Protein AF-A0A7G9GB69-F1 (afdb_monomer_lite)

Organism: NCBI:txid2763667

Radius of gyration: 42.68 Å; chains: 1; bounding box: 68×43×131 Å

Secondary structure (DSSP, 8-state):
--EEEEEEEETT-TT---EEEEETT--S-EEEEEEEEETTEEPP-TTEEEEEEEEE-TTS-EEEEEEEEEE-TTS-EEEEEEEEPPGGGSSS-EEEEEEEEEEETT--EEEPPPEEEEEEPPSS-GGG---HHHHHHHHHHHHHHHHHHHHHHHHHH----TT-EEEEETTEEEEE-SSS--------------

Structure (mmCIF, N/CA/C/O backbone):
data_AF-A0A7G9GB69-F1
#
_entry.id   AF-A0A7G9GB69-F1
#
loop_
_atom_site.group_PDB
_atom_site.id
_atom_site.type_symbol
_atom_site.label_atom_id
_atom_site.label_alt_id
_atom_site.label_comp_id
_atom_site.label_asym_id
_atom_site.label_entity_id
_atom_site.label_seq_id
_atom_site.pdbx_PDB_ins_code
_atom_site.Cartn_x
_atom_site.Cartn_y
_atom_site.Cartn_z
_atom_site.occupancy
_atom_site.B_iso_or_equiv
_atom_site.auth_seq_id
_atom_site.auth_comp_id
_atom_site.auth_asym_id
_atom_site.auth_atom_id
_atom_site.pdbx_PDB_model_num
ATOM 1 N N . MET A 1 1 ? 7.877 -15.677 1.102 1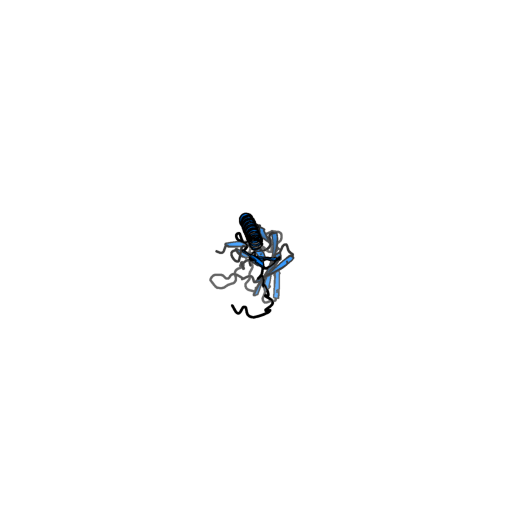.00 68.06 1 MET A N 1
ATOM 2 C CA . MET A 1 1 ? 8.461 -15.033 2.298 1.00 68.06 1 MET A CA 1
ATOM 3 C C . MET A 1 1 ? 7.620 -13.805 2.592 1.00 68.06 1 MET A C 1
ATOM 5 O O . MET A 1 1 ? 7.476 -12.996 1.686 1.00 68.06 1 MET A O 1
ATOM 9 N N . GLN A 1 2 ? 6.999 -13.721 3.770 1.00 85.62 2 GLN A N 1
ATOM 10 C CA . GLN A 1 2 ? 6.185 -12.571 4.178 1.00 85.62 2 GLN A CA 1
ATOM 11 C C . GLN A 1 2 ? 6.792 -11.932 5.425 1.00 85.62 2 GLN A C 1
ATOM 13 O O . GLN A 1 2 ? 7.233 -12.646 6.325 1.00 85.62 2 GLN A O 1
ATOM 18 N N . IL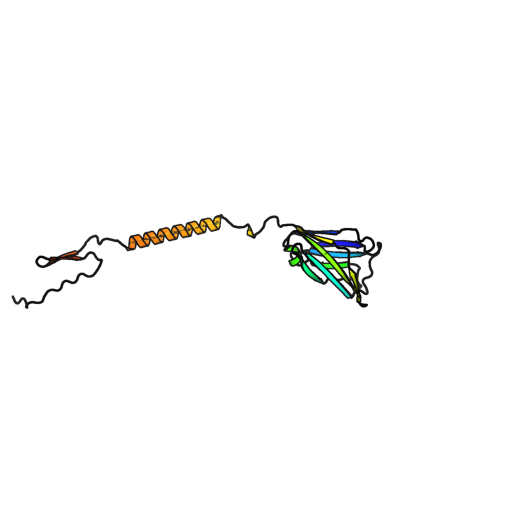E A 1 3 ? 6.867 -10.604 5.434 1.00 88.94 3 ILE A N 1
ATOM 19 C CA . ILE A 1 3 ? 7.401 -9.803 6.534 1.00 88.94 3 ILE A CA 1
ATOM 20 C C . ILE A 1 3 ? 6.304 -8.857 7.010 1.00 88.94 3 ILE A C 1
ATOM 22 O O . ILE A 1 3 ? 5.773 -8.070 6.222 1.00 88.94 3 ILE A O 1
ATOM 26 N N . ASP A 1 4 ? 6.012 -8.926 8.305 1.00 92.69 4 ASP A N 1
ATOM 27 C CA . ASP A 1 4 ? 4.964 -8.141 8.947 1.00 92.69 4 ASP A CA 1
ATOM 28 C C . ASP A 1 4 ? 5.519 -6.808 9.471 1.00 92.69 4 ASP A C 1
ATOM 30 O O . ASP A 1 4 ? 6.473 -6.774 10.252 1.00 92.69 4 ASP A O 1
ATOM 34 N N . TYR A 1 5 ? 4.876 -5.702 9.102 1.00 93.00 5 TYR A N 1
ATOM 35 C CA . TYR A 1 5 ? 5.099 -4.377 9.676 1.00 93.00 5 TYR A CA 1
ATOM 36 C C . TYR A 1 5 ? 3.938 -4.008 10.584 1.00 93.00 5 TYR A C 1
ATOM 38 O O . TYR A 1 5 ? 2.829 -3.771 10.116 1.00 93.00 5 TYR A O 1
ATOM 46 N N . THR A 1 6 ? 4.198 -3.920 11.886 1.00 94.38 6 THR A N 1
ATOM 47 C CA . THR A 1 6 ? 3.160 -3.595 12.869 1.00 94.38 6 THR A CA 1
ATOM 48 C C . THR A 1 6 ? 3.163 -2.105 13.203 1.00 94.38 6 THR A C 1
ATOM 50 O O . THR A 1 6 ? 4.150 -1.580 13.719 1.00 94.38 6 THR A O 1
ATOM 53 N N . LEU A 1 7 ? 2.043 -1.426 12.954 1.00 93.81 7 LEU A N 1
ATOM 54 C CA . LEU A 1 7 ? 1.799 -0.034 13.323 1.00 93.81 7 LEU A CA 1
ATOM 55 C C . LEU A 1 7 ? 0.732 0.034 14.413 1.00 93.81 7 LEU A C 1
ATOM 57 O O . LEU A 1 7 ? -0.419 -0.309 14.176 1.00 93.81 7 LEU A O 1
ATOM 61 N N . VAL A 1 8 ? 1.097 0.516 15.601 1.00 94.19 8 VAL A N 1
ATOM 62 C CA . VAL A 1 8 ? 0.144 0.701 16.708 1.00 94.19 8 VAL A CA 1
ATOM 63 C C . VAL A 1 8 ? -0.385 2.129 16.702 1.00 94.19 8 VAL A C 1
ATOM 65 O O . VAL A 1 8 ? 0.307 3.045 17.162 1.00 94.19 8 VAL A O 1
ATOM 68 N N . MET A 1 9 ? -1.596 2.314 16.181 1.00 93.50 9 MET A N 1
ATOM 69 C CA . MET A 1 9 ? -2.262 3.604 16.007 1.00 93.50 9 MET A CA 1
ATOM 70 C C . MET A 1 9 ? -3.289 3.850 17.103 1.00 93.50 9 MET A C 1
ATOM 72 O O . MET A 1 9 ? -4.192 3.048 17.303 1.00 93.50 9 MET A O 1
ATOM 76 N N . ASP A 1 10 ? -3.162 4.983 17.795 1.00 92.19 10 ASP A N 1
ATOM 77 C CA . ASP A 1 10 ? -4.130 5.414 18.804 1.00 92.19 10 ASP A CA 1
ATOM 78 C C . ASP A 1 10 ? -4.902 6.637 18.303 1.00 92.19 10 ASP A C 1
ATOM 80 O O . ASP A 1 10 ? -4.315 7.701 18.086 1.00 92.19 10 ASP A O 1
ATOM 84 N N . PHE A 1 11 ? -6.219 6.497 18.153 1.00 89.31 11 PHE A N 1
ATOM 85 C CA . PHE A 1 11 ? -7.111 7.575 17.722 1.00 89.31 11 PHE A CA 1
ATOM 86 C C . PHE A 1 11 ? -7.131 8.761 18.695 1.00 89.31 11 PHE A C 1
ATOM 88 O O . PHE A 1 11 ? -7.356 9.895 18.274 1.00 89.31 11 PHE A O 1
ATOM 95 N N . ALA A 1 12 ? -6.813 8.547 19.975 1.00 89.31 12 ALA A N 1
ATOM 96 C CA . ALA A 1 12 ? -6.672 9.628 20.950 1.00 89.31 12 ALA A CA 1
ATOM 97 C C . ALA A 1 12 ? -5.367 10.430 20.772 1.00 89.31 12 ALA A C 1
ATOM 99 O O . ALA A 1 12 ? -5.187 11.480 21.392 1.00 89.31 12 ALA A O 1
ATOM 100 N N . ARG A 1 13 ? -4.433 9.956 19.934 1.00 86.06 13 ARG A N 1
ATOM 101 C CA . ARG A 1 13 ? -3.129 10.589 19.678 1.00 86.06 13 ARG A CA 1
ATOM 102 C C . ARG A 1 13 ? -2.916 10.842 18.178 1.00 86.06 13 ARG A C 1
ATOM 104 O O . ARG A 1 13 ? -1.941 10.351 17.607 1.00 86.06 13 ARG A O 1
ATOM 111 N N . PRO A 1 14 ? -3.751 11.682 17.538 1.00 79.50 14 PRO A N 1
ATOM 112 C CA . PRO A 1 14 ? -3.769 11.841 16.081 1.00 79.50 14 PRO A CA 1
ATOM 113 C C . PRO A 1 14 ? -2.514 12.508 15.499 1.00 79.50 14 PRO A C 1
ATOM 115 O O . PRO A 1 14 ? -2.284 12.448 14.300 1.00 79.50 14 PRO A O 1
ATOM 118 N N . LYS A 1 15 ? -1.687 13.155 16.332 1.00 80.88 15 LYS A N 1
ATOM 119 C CA . LYS A 1 15 ? -0.454 13.831 15.893 1.00 80.88 15 LYS A CA 1
ATOM 120 C C . LYS A 1 15 ? 0.751 12.896 15.768 1.00 80.88 15 LYS A C 1
ATOM 122 O O . LYS A 1 15 ? 1.833 13.350 15.402 1.00 80.88 15 LYS A O 1
ATOM 127 N N . LYS A 1 16 ? 0.610 11.619 16.130 1.00 82.44 16 LYS A N 1
ATOM 128 C CA . LYS A 1 16 ? 1.703 10.657 16.009 1.00 82.44 16 LYS A CA 1
ATOM 129 C C . LYS A 1 16 ? 1.823 10.225 14.548 1.00 82.44 16 LYS A C 1
ATOM 131 O O . LYS A 1 16 ? 0.881 9.677 13.994 1.00 82.44 16 LYS A O 1
ATOM 136 N N . SER A 1 17 ? 2.981 10.490 13.948 1.00 83.25 17 SER A N 1
ATOM 137 C CA . SER A 1 17 ? 3.295 10.058 12.585 1.00 83.25 17 SER A CA 1
ATOM 138 C C . SER A 1 17 ? 3.840 8.631 12.589 1.00 83.25 17 SER A C 1
ATOM 140 O O . SER A 1 17 ? 4.592 8.252 13.493 1.00 83.25 17 SER A O 1
ATOM 142 N N . TYR A 1 18 ? 3.470 7.859 11.572 1.00 90.56 18 TYR A N 1
ATOM 143 C CA . TYR A 1 18 ? 3.939 6.497 11.350 1.00 90.56 18 TYR A CA 1
ATOM 144 C C . TYR A 1 18 ? 4.504 6.390 9.939 1.00 90.56 18 TYR A C 1
ATOM 146 O O . TYR A 1 18 ? 3.914 6.904 8.989 1.00 90.56 18 TYR A O 1
ATOM 154 N N . SER A 1 19 ? 5.635 5.708 9.796 1.00 92.50 19 SER A N 1
ATOM 155 C CA . SER A 1 19 ? 6.217 5.408 8.495 1.00 92.50 19 SER A CA 1
ATOM 156 C C . SER A 1 19 ? 6.783 3.997 8.462 1.00 92.50 19 SER A C 1
ATOM 158 O O . SER A 1 19 ? 7.311 3.501 9.459 1.00 92.50 19 SER A O 1
ATOM 160 N N . ILE A 1 20 ? 6.678 3.357 7.302 1.00 92.81 20 ILE A N 1
ATOM 161 C CA . ILE A 1 20 ? 7.362 2.100 6.999 1.00 92.81 20 ILE A CA 1
ATOM 162 C C . ILE A 1 20 ? 8.238 2.283 5.767 1.00 92.81 20 ILE A C 1
ATOM 164 O O . ILE A 1 20 ? 7.941 3.117 4.914 1.00 92.81 20 ILE A O 1
ATOM 168 N N . LEU A 1 21 ? 9.315 1.506 5.690 1.00 91.81 21 LEU A N 1
ATOM 169 C CA . LEU A 1 21 ? 10.249 1.531 4.572 1.00 91.81 21 LEU A CA 1
ATOM 170 C C . LEU A 1 21 ? 10.172 0.199 3.826 1.00 91.81 21 LEU A C 1
ATOM 172 O O . LEU A 1 21 ? 10.326 -0.856 4.448 1.00 91.81 21 LEU A O 1
ATOM 176 N N . ILE A 1 22 ? 9.947 0.262 2.517 1.00 91.50 22 ILE A N 1
ATOM 177 C CA . ILE A 1 22 ? 9.949 -0.895 1.617 1.00 91.50 22 ILE A CA 1
ATOM 178 C C . ILE A 1 22 ? 10.900 -0.639 0.448 1.00 91.50 22 ILE A C 1
ATOM 180 O O . ILE A 1 22 ? 11.231 0.512 0.160 1.00 91.50 22 ILE A O 1
ATOM 184 N N . ALA A 1 23 ? 11.365 -1.705 -0.198 1.00 89.75 23 ALA A N 1
ATOM 185 C CA . ALA A 1 23 ? 12.158 -1.578 -1.413 1.00 89.75 23 ALA A CA 1
ATOM 186 C C . ALA A 1 23 ? 11.234 -1.496 -2.631 1.00 89.75 23 ALA A C 1
ATOM 188 O O . ALA A 1 23 ? 10.171 -2.121 -2.657 1.00 89.75 23 ALA A O 1
ATOM 189 N N . GLU A 1 24 ? 11.645 -0.740 -3.641 1.00 89.00 24 GLU A N 1
ATOM 190 C CA . GLU A 1 24 ? 11.018 -0.790 -4.956 1.00 89.00 24 GLU A CA 1
ATOM 191 C C . GLU A 1 24 ? 11.031 -2.231 -5.491 1.00 89.00 24 GLU A C 1
ATOM 193 O O . GLU A 1 24 ? 11.988 -2.982 -5.285 1.00 89.00 24 GLU A O 1
ATOM 198 N N . GLY A 1 25 ? 9.932 -2.650 -6.117 1.00 83.62 25 GLY A N 1
ATOM 199 C CA . GLY A 1 25 ? 9.754 -4.014 -6.622 1.00 83.62 25 GLY A CA 1
ATOM 200 C C . GLY A 1 25 ? 9.422 -5.082 -5.566 1.00 83.62 25 GLY A C 1
ATOM 201 O O . GLY A 1 25 ? 9.310 -6.256 -5.923 1.00 83.62 25 GLY A O 1
ATOM 202 N N . ASP A 1 26 ? 9.225 -4.728 -4.289 1.00 84.81 26 ASP A N 1
ATOM 203 C CA . ASP A 1 26 ? 8.709 -5.663 -3.276 1.00 84.81 26 ASP A CA 1
ATOM 204 C C . ASP A 1 26 ? 7.264 -6.095 -3.610 1.00 84.81 26 ASP A C 1
ATOM 206 O O . ASP A 1 26 ? 6.291 -5.405 -3.310 1.00 84.81 26 ASP A O 1
ATOM 210 N N . GLN A 1 27 ? 7.094 -7.289 -4.183 1.00 82.69 27 GLN A N 1
ATOM 211 C CA . GLN A 1 27 ? 5.774 -7.799 -4.571 1.00 82.69 27 GLN A CA 1
ATOM 212 C C . GLN A 1 27 ? 5.203 -8.779 -3.545 1.00 82.69 27 GLN A C 1
ATOM 214 O O . GLN A 1 27 ? 5.725 -9.880 -3.364 1.00 82.69 27 GLN A O 1
ATOM 219 N N . ARG A 1 28 ? 4.082 -8.412 -2.902 1.00 81.25 28 ARG A N 1
ATOM 220 C CA . ARG A 1 28 ? 3.292 -9.278 -1.991 1.00 81.25 28 ARG A CA 1
ATOM 221 C C . ARG A 1 28 ? 4.105 -9.927 -0.856 1.00 81.25 28 ARG A C 1
ATOM 223 O O . ARG A 1 28 ? 3.657 -10.892 -0.232 1.00 81.25 28 ARG A O 1
ATOM 230 N N . SER A 1 29 ? 5.297 -9.402 -0.591 1.00 85.00 29 SER A N 1
ATOM 231 C CA . SER A 1 29 ? 6.244 -9.880 0.415 1.00 85.00 29 SER A CA 1
ATOM 232 C C . SER A 1 29 ? 6.070 -9.157 1.748 1.00 85.00 29 SER A C 1
ATOM 234 O O . SER A 1 29 ? 6.563 -9.623 2.774 1.00 85.00 29 SER A O 1
ATOM 236 N N . ARG A 1 30 ? 5.367 -8.020 1.755 1.00 89.81 30 ARG A N 1
ATOM 237 C CA . ARG A 1 30 ? 5.179 -7.165 2.926 1.00 89.81 30 ARG A CA 1
ATOM 238 C C . ARG A 1 30 ? 3.714 -7.136 3.339 1.00 89.81 30 ARG A C 1
ATOM 240 O O . ARG A 1 30 ? 2.834 -6.908 2.510 1.00 89.81 30 ARG A O 1
ATOM 247 N N . VAL A 1 31 ? 3.464 -7.340 4.626 1.00 93.19 31 VAL A N 1
ATOM 248 C CA . VAL A 1 31 ? 2.128 -7.272 5.219 1.00 93.19 31 VAL A CA 1
ATOM 249 C C . VAL A 1 31 ? 2.116 -6.134 6.224 1.00 93.19 31 VAL A C 1
ATOM 251 O O . VAL A 1 31 ? 2.909 -6.101 7.159 1.00 93.19 31 VAL A O 1
ATOM 254 N N . LEU A 1 32 ? 1.225 -5.175 6.025 1.00 93.75 32 LEU A N 1
ATOM 255 C CA . LEU A 1 32 ? 0.950 -4.126 6.987 1.00 93.75 32 LEU A CA 1
ATOM 256 C C . LEU A 1 32 ? -0.045 -4.654 8.022 1.00 93.75 32 LEU A C 1
ATOM 258 O O . LEU A 1 32 ? -1.110 -5.132 7.651 1.00 93.75 32 LEU A O 1
ATOM 262 N N . LYS A 1 33 ? 0.278 -4.522 9.306 1.00 95.56 33 LYS A N 1
ATOM 263 C CA . LYS A 1 33 ? -0.612 -4.816 10.432 1.00 95.56 33 LYS A CA 1
ATOM 264 C C . LYS A 1 33 ? -0.862 -3.543 11.221 1.00 95.56 33 LYS A C 1
ATOM 266 O O . LYS A 1 33 ? 0.023 -3.051 11.917 1.00 95.56 33 LYS A O 1
ATOM 271 N N . VAL A 1 34 ? -2.059 -2.987 11.104 1.00 95.81 34 VAL A N 1
ATOM 272 C CA . VAL A 1 34 ? -2.468 -1.779 11.820 1.00 95.81 34 VAL A CA 1
ATOM 273 C C . VAL A 1 34 ? -3.237 -2.188 13.068 1.00 95.81 34 VAL A C 1
ATOM 275 O O . VAL A 1 34 ? -4.370 -2.647 12.985 1.00 95.81 34 VAL A O 1
ATOM 278 N N . VAL A 1 35 ? -2.613 -2.020 14.230 1.00 96.12 35 VAL A N 1
ATOM 279 C CA . VAL A 1 35 ? -3.229 -2.247 15.540 1.00 96.12 35 VAL A CA 1
ATOM 280 C C . VAL A 1 35 ? -3.939 -0.967 15.958 1.00 96.12 35 VAL A C 1
ATOM 282 O O . VAL A 1 35 ? -3.298 0.066 16.166 1.00 96.12 35 VAL A O 1
ATOM 285 N N . LEU A 1 36 ? -5.259 -1.034 16.083 1.00 95.50 36 LEU A N 1
ATOM 286 C CA . LEU A 1 36 ? -6.125 0.104 16.348 1.00 95.50 36 LEU A CA 1
ATOM 287 C C . LEU A 1 36 ? -6.419 0.223 17.843 1.00 95.50 36 LEU A C 1
ATOM 289 O O . LEU A 1 36 ? -6.882 -0.713 18.498 1.00 95.50 36 LEU A O 1
ATOM 293 N N . MET A 1 37 ? -6.143 1.399 18.389 1.00 95.19 37 MET A N 1
ATOM 294 C CA . MET A 1 37 ? -6.290 1.715 19.803 1.00 95.19 37 MET A CA 1
ATOM 295 C C . MET A 1 37 ? -7.126 2.982 19.970 1.00 95.19 37 MET A C 1
ATOM 297 O O . MET A 1 37 ? -7.085 3.888 19.140 1.00 95.19 37 MET A O 1
ATOM 301 N N . ASN A 1 38 ? -7.847 3.081 21.078 1.00 92.75 38 ASN A N 1
ATOM 302 C CA . ASN A 1 38 ? -8.528 4.293 21.499 1.00 92.75 38 ASN A CA 1
ATOM 303 C C . ASN A 1 38 ? -8.176 4.590 22.958 1.00 92.75 38 ASN A C 1
ATOM 305 O O . ASN A 1 38 ? -8.551 3.846 23.868 1.00 92.75 38 ASN A O 1
ATOM 309 N N . ASN A 1 39 ? -7.433 5.674 23.176 1.00 92.06 39 ASN A N 1
ATOM 310 C CA . ASN A 1 39 ? -7.002 6.132 24.494 1.00 92.06 39 ASN A CA 1
ATOM 311 C C . ASN A 1 39 ? -6.262 5.032 25.280 1.00 92.06 39 ASN A C 1
ATOM 313 O O . ASN A 1 39 ? -6.570 4.736 26.436 1.00 92.06 39 ASN A O 1
ATOM 317 N N . GLY A 1 40 ? -5.305 4.380 24.614 1.00 89.88 40 GLY A N 1
ATOM 318 C CA . GLY A 1 40 ? -4.504 3.289 25.174 1.00 89.88 40 GLY A CA 1
ATOM 319 C C . GLY A 1 40 ? -5.212 1.938 25.331 1.00 89.88 40 GLY A C 1
ATOM 320 O O . GLY A 1 40 ? -4.572 0.991 25.784 1.00 89.88 40 GLY A O 1
ATOM 321 N N . LYS A 1 41 ? -6.488 1.806 24.949 1.00 94.69 41 LYS A N 1
ATOM 322 C CA . LYS A 1 41 ? -7.222 0.528 24.947 1.00 94.69 41 LYS A CA 1
ATOM 323 C C . LYS A 1 41 ? -7.401 0.000 23.530 1.00 94.69 41 LYS A C 1
ATOM 325 O O . LYS A 1 41 ? -7.465 0.794 22.598 1.00 94.69 41 LYS A O 1
ATOM 330 N N . ALA A 1 42 ? -7.484 -1.319 23.373 1.00 95.00 42 ALA A N 1
ATOM 331 C CA . ALA A 1 42 ? -7.830 -1.926 22.091 1.00 95.00 42 ALA A CA 1
ATOM 332 C C . ALA A 1 42 ? -9.191 -1.397 21.619 1.00 95.00 42 ALA A C 1
ATOM 334 O O . ALA A 1 42 ? -10.126 -1.303 22.416 1.00 95.00 42 ALA A O 1
ATOM 335 N N . MET A 1 43 ? -9.272 -1.000 20.350 1.00 9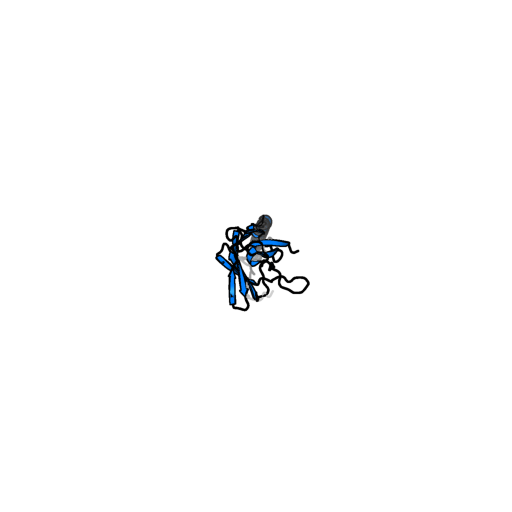4.12 43 MET A N 1
ATOM 336 C CA . MET A 1 43 ? -10.539 -0.617 19.737 1.00 94.12 43 MET A CA 1
ATOM 337 C C . MET A 1 43 ? -11.396 -1.866 19.526 1.00 94.12 43 MET A C 1
ATOM 339 O O . MET A 1 43 ? -10.887 -2.891 19.081 1.00 94.12 43 MET A O 1
ATOM 343 N N . ASP A 1 44 ? -12.682 -1.771 19.846 1.00 93.12 44 ASP A N 1
ATOM 344 C CA . ASP A 1 44 ? -13.647 -2.819 19.533 1.00 93.12 44 ASP A CA 1
ATOM 345 C C . ASP A 1 44 ? -14.007 -2.745 18.045 1.00 93.12 44 ASP A C 1
ATOM 347 O O . ASP A 1 44 ? -14.423 -1.689 17.565 1.00 93.12 44 ASP A O 1
ATOM 351 N N . LEU A 1 45 ? -13.785 -3.843 17.319 1.00 93.75 45 LEU A N 1
ATOM 352 C CA . LEU A 1 45 ? -14.081 -3.968 15.889 1.00 93.75 45 LEU A CA 1
ATOM 353 C C . LEU A 1 45 ? -15.207 -4.975 15.611 1.00 93.75 45 LEU A C 1
ATOM 355 O O . LEU A 1 45 ? -15.401 -5.352 14.459 1.00 93.75 45 LEU A O 1
ATOM 359 N N . SER A 1 46 ? -15.938 -5.421 16.636 1.00 92.38 46 SER A N 1
ATOM 360 C CA . SER A 1 46 ? -17.022 -6.404 16.491 1.00 92.38 46 SER A CA 1
ATOM 361 C C . SER A 1 46 ? -18.122 -5.959 15.519 1.00 92.38 46 SER A C 1
ATOM 363 O O . SER A 1 46 ? -18.567 -6.762 14.704 1.00 92.38 46 SER A O 1
ATOM 365 N N . ASP A 1 47 ? -18.477 -4.673 15.539 1.00 93.44 47 ASP A N 1
ATOM 366 C CA . ASP A 1 47 ? -19.506 -4.083 14.670 1.00 93.44 47 ASP A CA 1
ATOM 367 C C . ASP A 1 47 ? -18.957 -3.572 13.320 1.00 93.44 47 ASP A C 1
ATOM 369 O O . ASP A 1 47 ? -19.689 -2.974 12.522 1.00 93.44 47 ASP A O 1
ATOM 373 N N . VAL A 1 48 ? -17.656 -3.745 13.050 1.00 94.38 48 VAL A N 1
ATOM 374 C CA . VAL A 1 48 ? -17.020 -3.265 11.815 1.00 94.38 48 VAL A CA 1
ATOM 375 C C . VAL A 1 48 ? -17.205 -4.287 10.701 1.00 94.38 48 VAL A C 1
ATOM 377 O O . VAL A 1 48 ? -16.722 -5.412 10.780 1.00 94.38 48 VAL A O 1
ATOM 380 N N . GLN A 1 49 ? -17.861 -3.870 9.617 1.00 93.00 49 GLN A N 1
ATOM 381 C CA . GLN A 1 49 ? -18.138 -4.736 8.472 1.00 93.00 49 GLN A CA 1
ATOM 382 C C . GLN A 1 49 ? -17.007 -4.707 7.443 1.00 93.00 49 GLN A C 1
ATOM 384 O O . GLN A 1 49 ? -16.671 -5.734 6.857 1.00 93.00 49 GLN A O 1
ATOM 389 N N . THR A 1 50 ? -16.431 -3.528 7.192 1.00 94.75 50 THR A N 1
ATOM 390 C CA . THR A 1 50 ? -15.375 -3.372 6.186 1.00 94.75 50 THR A CA 1
ATOM 391 C C . THR A 1 50 ? -14.238 -2.496 6.689 1.00 94.75 50 THR A C 1
ATOM 393 O O . THR A 1 50 ? -14.442 -1.508 7.400 1.00 94.75 50 THR A O 1
ATOM 396 N N . ALA A 1 51 ? -13.023 -2.861 6.285 1.00 96.62 51 ALA A N 1
ATOM 397 C CA . ALA A 1 51 ? -11.829 -2.050 6.428 1.00 96.62 51 ALA A CA 1
ATOM 398 C C . ALA A 1 51 ? -11.247 -1.823 5.034 1.00 96.62 51 ALA A C 1
ATOM 400 O O . ALA A 1 51 ? -10.974 -2.771 4.308 1.00 96.62 51 ALA A O 1
ATOM 401 N N . THR A 1 52 ? -11.056 -0.568 4.652 1.00 96.75 52 THR A N 1
ATOM 402 C CA . THR A 1 52 ? -10.542 -0.191 3.331 1.00 96.75 52 THR A CA 1
ATOM 403 C C . THR A 1 52 ? -9.284 0.639 3.494 1.00 96.75 52 THR A C 1
ATOM 405 O O . THR A 1 52 ? -9.224 1.528 4.345 1.00 96.75 52 THR A O 1
ATOM 408 N N . ILE A 1 53 ? -8.279 0.354 2.681 1.00 95.75 53 ILE A N 1
ATOM 409 C CA . ILE A 1 53 ? -7.031 1.093 2.609 1.00 95.75 53 ILE A CA 1
ATOM 410 C C . ILE A 1 53 ? -7.097 1.987 1.381 1.00 95.75 53 ILE A C 1
ATOM 412 O O . ILE A 1 53 ? -7.378 1.537 0.269 1.00 95.75 53 ILE A O 1
ATOM 416 N N . LYS A 1 54 ? -6.779 3.262 1.586 1.00 96.06 54 LYS A N 1
ATOM 417 C CA . LYS A 1 54 ? -6.552 4.210 0.503 1.00 96.06 54 LYS A CA 1
ATOM 418 C C . LYS A 1 54 ? -5.143 4.753 0.606 1.00 96.06 54 LYS A C 1
ATOM 420 O O . LYS A 1 54 ? -4.753 5.281 1.648 1.00 96.06 54 LYS A O 1
ATOM 425 N N . ALA A 1 55 ? -4.424 4.669 -0.500 1.00 95.75 55 ALA A N 1
ATOM 426 C CA . ALA A 1 55 ? -3.091 5.206 -0.645 1.00 95.75 55 ALA A CA 1
ATOM 427 C C . ALA A 1 55 ? -3.028 6.186 -1.819 1.00 95.75 55 ALA A C 1
ATOM 429 O O . ALA A 1 55 ? -3.654 5.969 -2.855 1.00 95.75 55 ALA A O 1
ATOM 430 N N . VAL A 1 56 ? -2.280 7.268 -1.636 1.00 96.44 56 VAL A N 1
ATOM 431 C CA . VAL A 1 56 ? -1.977 8.271 -2.658 1.00 96.44 56 VAL A CA 1
ATOM 432 C C . VAL A 1 56 ? -0.472 8.262 -2.858 1.00 96.44 56 VAL A C 1
ATOM 434 O O . VAL A 1 56 ? 0.288 8.564 -1.932 1.00 96.44 56 VAL A O 1
ATOM 437 N N . LYS A 1 57 ? -0.057 7.845 -4.050 1.00 95.44 57 LYS A N 1
ATOM 438 C CA . LYS A 1 57 ? 1.344 7.713 -4.439 1.00 95.44 57 LYS A CA 1
ATOM 439 C C . LYS A 1 57 ? 1.965 9.078 -4.779 1.00 95.44 57 LYS A C 1
ATOM 441 O O . LYS A 1 57 ? 1.236 10.061 -4.942 1.00 95.44 57 LYS A O 1
ATOM 446 N N . PRO A 1 58 ? 3.304 9.163 -4.890 1.00 93.69 58 PRO A N 1
ATOM 447 C CA . PRO A 1 58 ? 3.995 10.395 -5.282 1.00 93.69 58 PRO A CA 1
ATOM 448 C C . PRO A 1 58 ? 3.602 10.932 -6.665 1.00 93.69 58 PRO A C 1
ATOM 450 O O . PRO A 1 58 ? 3.688 12.133 -6.894 1.00 93.69 58 PRO A O 1
ATOM 453 N N . ASP A 1 59 ? 3.173 10.053 -7.569 1.00 93.44 59 ASP A N 1
ATOM 454 C CA . ASP A 1 59 ? 2.674 10.363 -8.915 1.00 93.44 59 ASP A CA 1
ATOM 455 C C . ASP A 1 59 ? 1.172 10.716 -8.935 1.00 93.44 59 ASP A C 1
ATOM 457 O O . ASP A 1 59 ? 0.561 10.760 -9.999 1.00 93.44 59 ASP A O 1
ATOM 461 N N . GLU A 1 60 ? 0.570 10.942 -7.761 1.00 92.81 60 GLU A N 1
ATOM 462 C CA . GLU A 1 60 ? -0.858 11.219 -7.544 1.00 92.81 60 GLU A CA 1
ATOM 463 C C . GLU A 1 60 ? -1.806 10.055 -7.881 1.00 92.81 60 GLU A C 1
ATOM 465 O O . GLU A 1 60 ? -3.023 10.171 -7.691 1.00 92.81 60 GLU A O 1
ATOM 470 N N . ALA A 1 61 ? -1.282 8.900 -8.301 1.00 94.19 61 ALA A N 1
ATOM 471 C CA . ALA A 1 61 ? -2.100 7.721 -8.520 1.00 94.19 61 ALA A CA 1
ATOM 472 C C . ALA A 1 61 ? -2.659 7.195 -7.189 1.00 94.19 61 ALA A C 1
ATOM 474 O O . ALA A 1 61 ? -1.994 7.170 -6.146 1.00 94.19 61 ALA A O 1
ATOM 475 N N . ILE A 1 62 ? -3.921 6.766 -7.227 1.00 94.44 62 ILE A N 1
ATOM 476 C CA . ILE A 1 62 ? -4.633 6.262 -6.055 1.00 94.44 62 ILE A CA 1
ATOM 477 C C . ILE A 1 62 ? -4.636 4.741 -6.104 1.00 94.44 62 ILE A C 1
ATOM 479 O O . ILE A 1 62 ? -5.143 4.151 -7.055 1.00 94.44 62 ILE A O 1
ATOM 483 N N . VAL A 1 63 ? -4.146 4.119 -5.036 1.00 93.81 63 VAL A N 1
ATOM 484 C CA . VAL A 1 63 ? -4.283 2.680 -4.813 1.00 93.81 63 VAL A CA 1
ATOM 485 C C . VAL A 1 63 ? -5.356 2.461 -3.753 1.00 93.81 63 VAL A C 1
ATOM 487 O O . VAL A 1 63 ? -5.315 3.053 -2.671 1.00 93.81 63 VAL A O 1
ATOM 490 N N . PHE A 1 64 ? -6.331 1.620 -4.078 1.00 94.31 64 PHE A N 1
ATOM 491 C CA . PHE A 1 64 ? -7.397 1.210 -3.172 1.00 94.31 64 PHE A CA 1
ATOM 492 C C . PHE A 1 64 ? -7.294 -0.292 -2.928 1.00 94.31 64 PHE A C 1
ATOM 494 O O . PHE A 1 64 ? -7.007 -1.049 -3.854 1.00 94.31 64 PHE A O 1
ATOM 501 N N . GLY A 1 65 ? -7.534 -0.720 -1.695 1.00 93.44 65 GLY A N 1
ATOM 502 C CA . GLY A 1 65 ? -7.524 -2.134 -1.355 1.00 93.44 65 GLY A CA 1
ATOM 503 C C . GLY A 1 65 ? -8.338 -2.432 -0.110 1.00 93.44 65 GLY A C 1
ATOM 504 O O . GLY A 1 65 ? -8.578 -1.555 0.717 1.00 93.44 65 GLY A O 1
ATOM 505 N N . ASP A 1 66 ? -8.738 -3.688 0.026 1.00 94.81 66 ASP A N 1
ATOM 506 C CA . ASP A 1 66 ? -9.503 -4.152 1.176 1.00 94.81 66 ASP A CA 1
ATOM 507 C C . ASP A 1 66 ? -8.557 -4.682 2.257 1.00 94.81 66 ASP A C 1
ATOM 509 O O . ASP A 1 66 ? -7.667 -5.501 2.009 1.00 94.81 66 ASP A O 1
ATOM 513 N N . GLY A 1 67 ? -8.738 -4.181 3.473 1.00 94.25 67 GLY A N 1
ATOM 514 C CA . GLY A 1 67 ? -8.068 -4.661 4.669 1.00 94.25 67 GLY A CA 1
ATOM 515 C C . GLY A 1 67 ? -8.817 -5.846 5.257 1.00 94.25 67 GLY A C 1
ATOM 516 O O . GLY A 1 67 ? -10.044 -5.896 5.253 1.00 94.25 67 GLY A O 1
ATOM 517 N N . THR A 1 68 ? -8.074 -6.800 5.800 1.00 96.00 68 THR A N 1
ATOM 518 C CA . THR A 1 68 ? -8.638 -7.947 6.510 1.00 96.00 68 THR A CA 1
ATOM 519 C C . THR A 1 68 ? -8.563 -7.694 8.009 1.00 96.00 68 THR A C 1
ATOM 521 O O . THR A 1 68 ? -7.472 -7.542 8.557 1.00 96.00 68 THR A O 1
ATOM 524 N N . ILE A 1 69 ? -9.714 -7.659 8.677 1.00 96.06 69 ILE A N 1
ATOM 525 C CA . ILE A 1 69 ? -9.779 -7.616 10.141 1.00 96.06 69 ILE A CA 1
ATOM 526 C C . ILE A 1 69 ? -9.348 -8.992 10.656 1.00 96.06 69 ILE A C 1
ATOM 528 O O . ILE A 1 69 ? -9.957 -10.003 10.310 1.00 96.06 69 ILE A O 1
ATOM 532 N N . GLU A 1 70 ? -8.260 -9.049 11.422 1.00 95.19 70 GLU A N 1
ATOM 533 C CA . GLU A 1 70 ? -7.758 -10.313 11.960 1.00 95.19 70 GLU A CA 1
ATOM 534 C C . GLU A 1 70 ? -8.700 -10.826 13.048 1.00 95.19 70 GLU A C 1
ATOM 536 O O . GLU A 1 70 ? -9.186 -10.049 13.868 1.00 95.19 70 GLU A O 1
ATOM 541 N N . THR A 1 71 ? -8.918 -12.137 13.095 1.00 95.25 71 THR A N 1
ATOM 542 C CA . THR A 1 71 ? -9.706 -12.790 14.143 1.00 95.25 71 THR A CA 1
ATOM 543 C C . THR A 1 71 ? -8.805 -13.528 15.122 1.00 95.25 71 THR A C 1
ATOM 545 O O . THR A 1 71 ? -7.755 -14.051 14.745 1.00 95.25 71 THR A O 1
ATOM 548 N N . ASP A 1 72 ? -9.226 -13.620 16.377 1.00 92.69 72 ASP A N 1
ATOM 549 C CA . ASP A 1 72 ? -8.553 -14.449 17.368 1.00 92.69 72 ASP A CA 1
ATOM 550 C C . ASP A 1 72 ? -8.788 -15.953 17.112 1.00 92.69 72 ASP A C 1
ATOM 552 O O . ASP A 1 72 ? -9.507 -16.360 16.195 1.00 92.69 72 ASP A O 1
ATOM 556 N N . GLY A 1 73 ? -8.193 -16.810 17.948 1.00 87.75 73 GLY A N 1
ATOM 557 C CA . GLY A 1 73 ? -8.351 -18.268 17.850 1.00 87.75 73 GLY A CA 1
ATOM 558 C C . GLY A 1 73 ? -9.777 -18.783 18.098 1.00 87.75 73 GLY A C 1
ATOM 559 O O . GLY A 1 73 ? -10.027 -19.973 17.923 1.00 87.75 73 GLY A O 1
ATOM 560 N N . THR A 1 74 ? -10.703 -17.911 18.502 1.00 89.69 74 THR A N 1
ATOM 561 C CA . THR A 1 74 ? -12.129 -18.207 18.695 1.00 89.69 74 THR A CA 1
ATOM 562 C C . THR A 1 74 ? -13.015 -17.632 17.587 1.00 89.69 74 THR A C 1
ATOM 564 O O . THR A 1 74 ? -14.223 -17.855 17.604 1.00 89.69 74 THR A O 1
ATOM 567 N N . GLY A 1 75 ? -12.425 -16.949 16.599 1.00 89.00 75 GLY A N 1
ATOM 568 C CA . GLY A 1 75 ? -13.132 -16.349 15.468 1.00 89.00 75 GLY A CA 1
ATOM 569 C C . GLY A 1 75 ? -13.687 -14.950 15.739 1.00 89.00 75 GLY A C 1
ATOM 570 O O . GLY A 1 75 ? -14.384 -14.414 14.882 1.00 89.00 75 GLY A O 1
ATOM 571 N N . ASN A 1 76 ? -13.380 -14.341 16.889 1.00 91.06 76 ASN A N 1
ATOM 572 C CA . ASN A 1 76 ? -13.819 -12.979 17.188 1.00 91.06 76 ASN A CA 1
ATOM 573 C C . ASN A 1 76 ? -12.868 -11.957 16.549 1.00 91.06 76 ASN A C 1
ATOM 575 O O . ASN A 1 76 ? -11.651 -12.169 16.590 1.00 91.06 76 ASN A O 1
ATOM 579 N N . PRO A 1 77 ? -13.376 -10.841 15.993 1.00 93.12 77 PRO A N 1
ATOM 580 C CA . PRO A 1 77 ? -12.538 -9.757 15.492 1.00 93.12 77 PRO A CA 1
ATOM 581 C C . PRO A 1 77 ? -11.581 -9.235 16.569 1.00 93.12 77 PRO A C 1
ATOM 583 O O . PRO A 1 77 ? -11.983 -8.882 17.677 1.00 93.12 77 PRO A O 1
ATOM 586 N N . THR A 1 78 ? -10.299 -9.172 16.233 1.00 95.62 78 THR A N 1
ATOM 587 C CA . THR A 1 78 ? -9.284 -8.458 17.012 1.00 95.62 78 THR A CA 1
ATOM 588 C C . THR A 1 78 ? -9.268 -6.988 16.613 1.00 95.62 78 THR A C 1
ATOM 590 O O . THR A 1 78 ? -9.937 -6.575 15.673 1.00 95.62 78 THR A O 1
ATOM 593 N N . ASN A 1 79 ? -8.443 -6.184 17.279 1.00 95.75 79 ASN A N 1
ATOM 594 C CA . ASN A 1 79 ? -8.236 -4.783 16.929 1.00 95.75 79 ASN A CA 1
ATOM 595 C C . ASN A 1 79 ? -7.177 -4.571 15.828 1.00 95.75 79 ASN A C 1
ATOM 597 O O . ASN A 1 79 ? -6.606 -3.482 15.732 1.00 95.75 79 ASN A O 1
ATOM 601 N N . VAL A 1 80 ? -6.861 -5.600 15.039 1.00 96.88 80 VAL A N 1
ATOM 602 C CA . VAL A 1 80 ? -5.802 -5.562 14.025 1.00 96.88 80 VAL A CA 1
ATOM 603 C C . VAL A 1 80 ? -6.403 -5.632 12.628 1.00 96.88 80 VAL A C 1
ATOM 605 O O . VAL A 1 80 ? -7.153 -6.549 12.305 1.00 96.88 80 VAL A O 1
ATOM 608 N N . VAL A 1 81 ? -6.029 -4.678 11.776 1.00 96.62 81 VAL A N 1
ATOM 609 C CA . VAL A 1 81 ? -6.316 -4.707 10.338 1.00 96.62 81 VAL A CA 1
ATOM 610 C C . VAL A 1 81 ? -5.039 -5.067 9.595 1.00 96.62 81 VAL A C 1
ATOM 612 O O . VAL A 1 81 ? -4.038 -4.354 9.680 1.00 96.62 81 VAL A O 1
ATOM 615 N N . SER A 1 82 ? -5.077 -6.166 8.854 1.00 96.19 82 SER A N 1
ATOM 616 C CA . SER A 1 82 ? -3.984 -6.630 8.009 1.00 96.19 82 SER A CA 1
ATOM 617 C C . SER A 1 82 ? -4.209 -6.243 6.547 1.00 96.19 82 SER A C 1
ATOM 619 O O . SER A 1 82 ? -5.329 -6.257 6.039 1.00 96.19 82 SER A O 1
ATOM 621 N N . TYR A 1 83 ? -3.136 -5.876 5.856 1.00 94.69 83 TYR A N 1
ATOM 622 C CA . TYR A 1 83 ? -3.164 -5.527 4.443 1.00 94.69 83 TYR A CA 1
ATOM 623 C C . TYR A 1 83 ? -1.875 -5.979 3.770 1.00 94.69 83 TYR A C 1
ATOM 625 O O . TYR A 1 83 ? -0.782 -5.538 4.127 1.00 94.69 83 TYR A O 1
ATOM 633 N N . VAL A 1 84 ? -1.987 -6.873 2.791 1.00 93.31 84 VAL A N 1
ATOM 634 C CA . VAL A 1 84 ? -0.838 -7.283 1.979 1.00 93.31 84 VAL A CA 1
ATOM 635 C C . VAL A 1 84 ? -0.551 -6.167 0.987 1.00 93.31 84 VAL A C 1
ATOM 637 O O . VAL A 1 84 ? -1.411 -5.834 0.176 1.00 93.31 84 VAL A O 1
ATOM 640 N N . LEU A 1 85 ? 0.651 -5.597 1.040 1.00 91.12 85 LEU A N 1
ATOM 641 C CA . LEU A 1 85 ? 1.025 -4.499 0.155 1.00 91.12 85 LEU A CA 1
ATOM 642 C C . LEU A 1 85 ? 1.056 -4.998 -1.309 1.00 91.12 85 LEU A C 1
ATOM 644 O O . LEU A 1 85 ? 1.805 -5.939 -1.611 1.00 91.12 85 LEU A O 1
ATOM 648 N N . PRO A 1 86 ? 0.234 -4.428 -2.216 1.00 91.12 86 PRO A N 1
ATOM 649 C CA . PRO A 1 86 ? 0.258 -4.768 -3.634 1.00 91.12 86 PRO A CA 1
ATOM 650 C C . PRO A 1 86 ? 1.531 -4.252 -4.312 1.00 91.12 86 PRO A C 1
ATOM 652 O O . PRO A 1 86 ? 2.155 -3.302 -3.843 1.00 91.12 86 PRO A O 1
ATOM 655 N N . ALA A 1 87 ? 1.880 -4.858 -5.451 1.00 89.00 87 ALA A N 1
ATOM 656 C CA . ALA A 1 87 ? 3.023 -4.443 -6.269 1.00 89.00 87 ALA A CA 1
ATOM 657 C C . ALA A 1 87 ? 2.929 -2.961 -6.675 1.00 89.00 87 ALA A C 1
ATOM 659 O O . ALA A 1 87 ? 3.923 -2.245 -6.593 1.00 89.00 87 ALA A O 1
ATOM 660 N N . ASP A 1 88 ? 1.716 -2.498 -6.983 1.00 89.12 88 ASP A N 1
ATOM 661 C CA . ASP A 1 88 ? 1.371 -1.122 -7.356 1.00 89.12 88 ASP A CA 1
ATOM 662 C C . ASP A 1 88 ? 1.722 -0.071 -6.292 1.00 89.12 88 ASP A C 1
ATOM 664 O O . ASP A 1 88 ? 1.663 1.116 -6.580 1.00 89.12 88 ASP A O 1
ATOM 668 N N . LEU A 1 89 ? 2.024 -0.468 -5.047 1.00 89.44 89 LEU A N 1
ATOM 669 C CA . LEU A 1 89 ? 2.514 0.446 -4.006 1.00 89.44 89 LEU A CA 1
ATOM 670 C C . LEU A 1 89 ? 4.038 0.553 -3.945 1.00 89.44 89 LEU A C 1
ATOM 672 O O . LEU A 1 89 ? 4.545 1.440 -3.264 1.00 89.44 89 LEU A O 1
ATOM 676 N N . SER A 1 90 ? 4.746 -0.360 -4.602 1.00 89.69 90 SER A N 1
ATOM 677 C CA . SER A 1 90 ? 6.209 -0.470 -4.609 1.00 89.69 90 SER A CA 1
ATOM 678 C C . SER A 1 90 ? 6.827 -0.111 -5.963 1.00 89.69 90 SER A C 1
ATOM 680 O O . SER A 1 90 ? 8.032 -0.252 -6.131 1.00 89.69 90 SER A O 1
ATOM 682 N N . ASP A 1 91 ? 6.009 0.300 -6.931 1.00 89.38 91 ASP A N 1
ATOM 683 C CA . ASP A 1 91 ? 6.406 0.589 -8.314 1.00 89.38 91 ASP A CA 1
ATOM 684 C C . ASP A 1 91 ? 6.940 2.016 -8.512 1.00 89.38 91 ASP A C 1
ATOM 686 O O . ASP A 1 91 ? 7.625 2.290 -9.492 1.00 89.38 91 ASP A O 1
ATOM 690 N N . VAL A 1 92 ? 6.621 2.929 -7.592 1.00 90.44 92 VAL A N 1
ATOM 691 C CA . VAL A 1 92 ? 7.027 4.333 -7.640 1.00 90.44 92 VAL A CA 1
ATOM 692 C C . VAL A 1 92 ? 7.802 4.674 -6.376 1.00 90.44 92 VAL A C 1
ATOM 694 O O . VAL A 1 92 ? 7.276 4.626 -5.262 1.00 90.44 92 VAL A O 1
ATOM 697 N N . VAL A 1 93 ? 9.062 5.067 -6.562 1.00 92.12 93 VAL A N 1
ATOM 698 C CA . VAL A 1 93 ? 9.942 5.536 -5.488 1.00 92.12 93 VAL A CA 1
ATOM 699 C C . VAL A 1 93 ? 9.393 6.822 -4.870 1.00 92.12 93 VAL A C 1
ATOM 701 O O . VAL A 1 93 ? 9.020 7.766 -5.566 1.00 92.12 93 VAL A O 1
ATOM 704 N N . GLY A 1 94 ? 9.402 6.892 -3.538 1.00 93.44 94 GLY A N 1
ATOM 705 C CA . GLY A 1 94 ? 9.015 8.086 -2.797 1.00 93.44 94 GLY A CA 1
ATOM 706 C C . GLY A 1 94 ? 8.060 7.808 -1.644 1.00 93.44 94 GLY A C 1
ATOM 707 O O . GLY A 1 94 ? 7.960 6.696 -1.128 1.00 93.44 94 GLY A O 1
ATOM 708 N N . ARG A 1 95 ? 7.398 8.872 -1.182 1.00 95.00 95 ARG A N 1
ATOM 709 C CA . ARG A 1 95 ? 6.510 8.833 -0.019 1.00 95.00 95 ARG A CA 1
ATOM 710 C C . ARG A 1 95 ? 5.055 8.703 -0.457 1.00 95.00 95 ARG A C 1
ATOM 712 O O . ARG A 1 95 ? 4.465 9.680 -0.906 1.00 95.00 95 ARG A O 1
ATOM 719 N N . THR A 1 96 ? 4.476 7.538 -0.217 1.00 95.31 96 THR A N 1
ATOM 720 C CA . THR A 1 96 ? 3.048 7.279 -0.391 1.00 95.31 96 THR A CA 1
ATOM 721 C C . THR A 1 96 ? 2.306 7.579 0.905 1.00 95.31 96 THR A C 1
ATOM 723 O O . THR A 1 96 ? 2.648 7.057 1.968 1.00 95.31 96 THR A O 1
ATOM 726 N N . SER A 1 97 ? 1.274 8.408 0.813 1.00 95.81 97 SER A N 1
ATOM 727 C CA . SER A 1 97 ? 0.362 8.742 1.906 1.00 95.81 97 SER A CA 1
ATOM 728 C C . SER A 1 97 ? -0.751 7.708 2.013 1.00 95.81 97 SER A C 1
ATOM 730 O O . SER A 1 97 ? -1.402 7.418 1.014 1.00 95.81 97 SER A O 1
ATOM 732 N N . VAL A 1 98 ? -1.000 7.158 3.200 1.00 95.38 98 VAL A N 1
ATOM 733 C CA . VAL A 1 98 ? -1.957 6.061 3.402 1.00 95.38 98 VAL A CA 1
ATOM 734 C C . VAL A 1 98 ? -2.897 6.349 4.568 1.00 95.38 98 VAL A C 1
ATOM 736 O O . VAL A 1 98 ? -2.511 6.917 5.590 1.00 95.38 98 VAL A O 1
ATOM 739 N N . THR A 1 99 ? -4.150 5.931 4.410 1.00 95.19 99 THR A N 1
ATOM 740 C CA . THR A 1 99 ? -5.180 5.941 5.454 1.00 95.19 99 THR A CA 1
ATOM 741 C C . THR A 1 99 ? -5.949 4.628 5.441 1.00 95.19 99 THR A C 1
ATOM 743 O O . THR A 1 99 ? -6.116 4.008 4.387 1.00 95.19 99 THR A O 1
ATOM 746 N N . VAL A 1 100 ? -6.426 4.211 6.614 1.00 95.81 100 VAL A N 1
ATOM 747 C CA . VAL A 1 100 ? -7.379 3.108 6.751 1.00 95.81 100 VAL A CA 1
ATOM 748 C C . VAL A 1 100 ? -8.720 3.688 7.167 1.00 95.81 100 VAL A C 1
ATOM 750 O O . VAL A 1 100 ? -8.803 4.468 8.113 1.00 95.81 100 VAL A O 1
ATOM 753 N N . THR A 1 101 ? -9.774 3.303 6.466 1.00 96.56 101 THR A N 1
ATOM 754 C CA . THR A 1 101 ? -11.151 3.669 6.776 1.00 96.56 101 THR A CA 1
ATOM 755 C C . THR A 1 101 ? -11.915 2.422 7.181 1.00 96.56 101 THR A C 1
ATOM 757 O O . THR A 1 101 ? -11.890 1.424 6.466 1.00 96.56 101 THR A O 1
ATOM 760 N N . LEU A 1 102 ? -12.597 2.496 8.318 1.00 96.38 102 LEU A N 1
ATOM 761 C CA . LEU A 1 102 ? -13.465 1.451 8.845 1.00 96.38 102 LEU A CA 1
ATOM 762 C C . LEU A 1 102 ? -14.914 1.892 8.676 1.00 96.38 102 LEU A C 1
ATOM 764 O O . LEU A 1 102 ? -15.225 3.069 8.898 1.00 96.38 102 LEU A O 1
ATOM 768 N N . VAL A 1 103 ? -15.782 0.955 8.308 1.00 96.62 103 VAL A N 1
ATOM 769 C CA . VAL A 1 103 ? -17.226 1.177 8.194 1.00 96.62 103 VAL A CA 1
ATOM 770 C C . VAL A 1 103 ? -17.961 0.125 9.019 1.00 96.62 103 VAL A C 1
ATOM 772 O O . VAL A 1 103 ? -17.734 -1.074 8.835 1.00 96.62 103 VAL A O 1
ATOM 775 N N . SER A 1 104 ? -18.821 0.577 9.932 1.00 95.12 104 SER A N 1
ATOM 776 C CA . SER A 1 104 ? -19.658 -0.297 10.760 1.00 95.12 104 SER A CA 1
ATOM 777 C C . SER A 1 104 ? -20.910 -0.775 10.027 1.00 95.12 104 SER A C 1
ATOM 779 O O . SER A 1 104 ? -21.292 -0.223 8.992 1.00 95.12 104 SER A O 1
ATOM 781 N N . GLU A 1 105 ? -21.587 -1.779 10.583 1.00 91.62 105 GLU A N 1
ATOM 782 C CA . GLU A 1 105 ? -22.897 -2.233 10.093 1.00 91.62 105 GLU A CA 1
ATOM 783 C C . GLU A 1 105 ? -23.948 -1.106 10.105 1.00 91.62 105 GLU A C 1
ATOM 785 O O . GLU A 1 105 ? -24.783 -1.011 9.206 1.00 91.62 105 GLU A O 1
ATOM 790 N N . ALA A 1 106 ? -23.846 -0.179 11.062 1.00 94.06 106 ALA A N 1
ATOM 791 C CA . ALA A 1 106 ? -24.687 1.016 11.153 1.00 94.06 106 ALA A CA 1
ATOM 792 C C . ALA A 1 106 ? -24.288 2.141 10.169 1.00 94.06 106 ALA A C 1
ATOM 794 O O . ALA A 1 106 ? -24.792 3.260 10.274 1.00 94.06 106 ALA A O 1
ATOM 795 N N . ALA A 1 107 ? -23.389 1.864 9.217 1.00 91.62 107 ALA A N 1
ATOM 796 C CA . ALA A 1 107 ? -22.823 2.825 8.268 1.00 91.62 107 ALA A CA 1
ATOM 797 C C . ALA A 1 107 ? -22.068 4.000 8.923 1.00 91.62 107 ALA A C 1
ATOM 799 O O . ALA A 1 107 ? -21.874 5.054 8.308 1.00 91.62 107 ALA A O 1
ATOM 800 N N . GLU A 1 108 ? -21.596 3.822 10.158 1.00 93.94 108 GLU A N 1
ATOM 801 C CA . GLU A 1 108 ? -20.698 4.777 10.797 1.00 93.94 108 GLU A CA 1
ATOM 802 C C . GLU A 1 108 ? -19.290 4.598 10.241 1.00 93.94 108 GLU A C 1
ATOM 804 O O . GLU A 1 108 ? -18.843 3.482 9.972 1.00 93.94 108 GLU A O 1
ATOM 809 N N . ARG A 1 109 ? -18.578 5.711 10.054 1.00 94.75 109 ARG A N 1
ATOM 810 C CA . ARG A 1 109 ? -17.268 5.708 9.409 1.00 94.75 109 ARG A CA 1
ATOM 811 C C . ARG A 1 109 ? -16.229 6.403 10.263 1.00 94.75 109 ARG A C 1
ATOM 813 O O . ARG A 1 109 ? -16.423 7.549 10.668 1.00 94.75 109 ARG A O 1
ATOM 820 N N . ILE A 1 110 ? -15.084 5.752 10.427 1.00 94.00 110 ILE A N 1
ATOM 821 C CA . ILE A 1 110 ? -13.905 6.337 11.062 1.00 94.00 110 ILE A CA 1
ATOM 822 C C . ILE A 1 110 ? -12.668 6.098 10.193 1.00 94.00 110 ILE A C 1
ATOM 824 O O . ILE A 1 110 ? -12.506 5.034 9.602 1.00 94.00 110 ILE A O 1
ATOM 828 N N . THR A 1 111 ? -11.798 7.103 10.091 1.00 94.50 111 THR A N 1
ATOM 829 C CA . THR A 1 111 ? -10.556 7.032 9.310 1.00 94.50 111 THR A CA 1
ATOM 830 C C . THR A 1 111 ? -9.366 7.261 10.227 1.00 94.50 111 THR A C 1
ATOM 832 O O . THR A 1 111 ? -9.385 8.184 11.044 1.00 94.50 111 THR A O 1
ATOM 835 N N . THR A 1 112 ? -8.338 6.425 10.104 1.00 93.94 112 THR A N 1
ATOM 836 C CA . THR A 1 112 ? -7.097 6.556 10.870 1.00 93.94 112 THR A CA 1
ATOM 837 C C . THR A 1 112 ? -6.374 7.861 10.534 1.00 93.94 112 THR A C 1
ATOM 839 O O . THR A 1 112 ? -6.542 8.402 9.437 1.00 93.94 112 THR A O 1
ATOM 842 N N . PRO A 1 113 ? -5.498 8.350 11.428 1.00 92.56 113 PRO A N 1
ATOM 843 C CA . PRO A 1 113 ? -4.487 9.326 11.044 1.00 92.56 113 PRO A CA 1
ATOM 844 C C . PRO A 1 113 ? -3.689 8.856 9.819 1.00 92.56 113 PRO A C 1
ATOM 846 O O . PRO A 1 113 ? -3.524 7.652 9.593 1.00 92.56 113 PRO A O 1
ATOM 849 N N . GLU A 1 114 ? -3.199 9.817 9.038 1.00 93.12 114 GLU A N 1
ATOM 850 C CA . GLU A 1 114 ? -2.329 9.545 7.896 1.00 93.12 114 GLU A CA 1
ATOM 851 C C . GLU A 1 114 ? -1.012 8.910 8.366 1.00 93.12 114 GLU A C 1
ATOM 853 O O . GLU A 1 114 ? -0.404 9.334 9.354 1.00 93.12 114 GLU A O 1
ATOM 858 N N . PHE A 1 115 ? -0.565 7.898 7.632 1.00 94.31 115 PHE A N 1
ATOM 859 C CA . PHE A 1 115 ? 0.756 7.300 7.772 1.00 94.31 115 PHE A CA 1
ATOM 860 C C . PHE A 1 115 ? 1.402 7.122 6.402 1.00 94.31 115 PHE A C 1
ATOM 862 O O . PHE A 1 115 ? 0.754 7.282 5.370 1.00 94.31 115 PHE A O 1
ATOM 869 N N . TYR A 1 116 ? 2.691 6.800 6.389 1.00 94.94 116 TYR A N 1
ATOM 870 C CA . TYR A 1 116 ? 3.481 6.820 5.167 1.00 94.94 116 TYR A CA 1
ATOM 871 C C . TYR A 1 116 ? 4.104 5.464 4.851 1.00 94.94 116 TYR A C 1
ATOM 873 O O . TYR A 1 116 ? 4.685 4.807 5.716 1.00 94.94 116 TYR A O 1
ATOM 881 N N . VAL A 1 117 ? 4.045 5.081 3.582 1.00 94.44 117 VAL A N 1
ATOM 882 C CA . VAL A 1 117 ? 4.871 4.013 3.017 1.00 94.44 117 VAL A CA 1
ATOM 883 C C . VAL A 1 117 ? 5.952 4.689 2.189 1.00 94.44 117 VAL A C 1
ATOM 885 O O . VAL A 1 117 ? 5.651 5.435 1.262 1.00 94.44 117 VAL A O 1
ATOM 888 N N . ILE A 1 118 ? 7.209 4.491 2.569 1.00 94.19 118 ILE A N 1
ATOM 889 C CA . ILE A 1 118 ? 8.361 5.071 1.887 1.00 94.19 118 ILE A CA 1
ATOM 890 C C . ILE A 1 118 ? 8.997 3.969 1.051 1.00 94.19 118 ILE A C 1
ATOM 892 O O . ILE A 1 118 ? 9.564 3.021 1.597 1.00 94.19 118 ILE A O 1
ATOM 896 N N . VAL A 1 119 ? 8.889 4.109 -0.264 1.00 93.81 119 VAL A N 1
ATOM 897 C CA . VAL A 1 119 ? 9.526 3.222 -1.233 1.00 93.81 119 VAL A CA 1
ATOM 898 C C . VAL A 1 119 ? 10.929 3.751 -1.498 1.00 93.81 119 VAL A C 1
ATOM 900 O O . VAL A 1 119 ? 11.095 4.873 -1.981 1.00 93.81 119 VAL A O 1
ATOM 903 N N . GLY A 1 120 ? 11.937 2.967 -1.125 1.00 89.75 120 GLY A N 1
ATOM 904 C CA . GLY A 1 120 ? 13.332 3.231 -1.454 1.00 89.75 120 GLY A CA 1
ATOM 905 C C . GLY A 1 120 ? 13.673 2.725 -2.853 1.00 89.75 120 GLY A C 1
ATOM 906 O O . GLY A 1 120 ? 13.181 1.676 -3.258 1.00 89.75 120 GLY A O 1
ATOM 907 N N . ASN A 1 121 ? 14.539 3.457 -3.554 1.00 83.06 121 ASN A N 1
ATOM 908 C CA . ASN A 1 121 ? 15.071 3.050 -4.854 1.00 83.06 121 ASN A CA 1
ATOM 909 C C . ASN A 1 121 ? 15.787 1.697 -4.746 1.00 83.06 121 ASN A C 1
ATOM 911 O O . ASN A 1 121 ? 16.480 1.440 -3.750 1.00 83.06 121 ASN A O 1
ATOM 915 N N . GLN A 1 122 ? 15.669 0.858 -5.773 1.00 73.62 122 GLN A N 1
ATOM 916 C CA . GLN A 1 122 ? 16.611 -0.243 -5.926 1.00 73.62 122 GLN A CA 1
ATOM 917 C C . GLN A 1 122 ? 18.026 0.321 -6.130 1.00 73.62 122 GLN A C 1
ATOM 919 O O . GLN A 1 122 ? 18.228 1.393 -6.697 1.00 73.62 122 GLN A O 1
ATOM 924 N N . LEU A 1 123 ? 19.046 -0.384 -5.627 1.00 66.69 123 LEU A N 1
ATOM 925 C CA . LEU A 1 123 ? 20.439 0.064 -5.771 1.00 66.69 123 LEU A CA 1
ATOM 926 C C . LEU A 1 123 ? 20.880 0.154 -7.242 1.00 66.69 123 LEU A C 1
ATOM 928 O O . LEU A 1 123 ? 21.839 0.861 -7.542 1.00 66.69 123 LEU A O 1
ATOM 932 N N . TYR A 1 124 ? 20.188 -0.554 -8.137 1.00 60.34 124 TYR A N 1
ATOM 933 C CA . TYR A 1 124 ? 20.481 -0.635 -9.559 1.00 60.34 124 TYR A CA 1
ATOM 934 C C . TYR A 1 124 ? 19.161 -0.646 -10.332 1.00 60.34 124 TYR A C 1
ATOM 936 O O . TYR A 1 124 ? 18.279 -1.438 -10.015 1.00 60.34 124 TYR A O 1
ATOM 944 N N . ASN A 1 125 ? 19.026 0.216 -11.340 1.00 61.78 125 ASN A N 1
ATOM 945 C CA . ASN A 1 125 ? 17.937 0.124 -12.305 1.00 61.78 125 ASN A CA 1
ATOM 946 C C . ASN A 1 125 ? 18.305 -0.976 -13.303 1.00 61.78 125 ASN A C 1
ATOM 948 O O . ASN A 1 125 ? 19.313 -0.861 -13.996 1.00 61.78 125 ASN A O 1
ATOM 952 N N . GLU A 1 126 ? 17.517 -2.046 -13.391 1.00 58.88 126 GLU A N 1
ATOM 953 C CA . GLU A 1 126 ? 17.820 -3.142 -14.318 1.00 58.88 126 GLU A CA 1
ATOM 954 C C . GLU A 1 126 ? 17.808 -2.691 -15.793 1.00 58.88 126 GLU A C 1
ATOM 956 O O . GLU A 1 126 ? 18.447 -3.312 -16.639 1.00 58.88 126 GLU A O 1
ATOM 961 N N . ASN A 1 127 ? 17.158 -1.567 -16.114 1.00 59.69 127 ASN A N 1
ATOM 962 C CA . ASN A 1 127 ? 17.207 -0.979 -17.456 1.00 59.69 127 ASN A CA 1
ATOM 963 C C . ASN A 1 127 ? 18.561 -0.326 -17.785 1.00 59.69 127 ASN A C 1
ATOM 965 O O . ASN A 1 127 ? 18.854 -0.105 -18.958 1.00 59.69 127 ASN A O 1
ATOM 969 N N . ASP A 1 128 ? 19.397 -0.058 -16.777 1.00 57.69 128 ASP A N 1
ATOM 970 C CA . ASP A 1 128 ? 20.773 0.411 -16.966 1.00 57.69 128 ASP A CA 1
ATOM 971 C C . ASP A 1 128 ? 21.740 -0.753 -17.253 1.00 57.69 128 ASP A C 1
ATOM 973 O O . ASP A 1 128 ? 22.916 -0.513 -17.535 1.00 57.69 128 ASP A O 1
ATOM 977 N N . TYR A 1 129 ? 21.272 -2.015 -17.268 1.00 56.97 129 TYR A N 1
ATOM 978 C CA . TYR A 1 129 ? 22.013 -3.143 -17.852 1.00 56.97 129 TYR A CA 1
ATOM 979 C C . TYR A 1 129 ? 22.054 -3.045 -19.384 1.00 56.97 129 TYR A C 1
ATOM 981 O O . TYR A 1 129 ? 21.744 -3.988 -20.112 1.00 56.97 129 TYR A O 1
ATOM 989 N N . VAL A 1 130 ? 22.480 -1.904 -19.914 1.00 56.81 130 VAL A N 1
ATOM 990 C CA . VAL A 1 130 ? 22.956 -1.842 -21.287 1.00 56.81 130 VAL A CA 1
ATOM 991 C C . VAL A 1 130 ? 24.369 -2.405 -21.252 1.00 56.81 130 VAL A C 1
ATOM 993 O O . VAL A 1 130 ? 25.328 -1.722 -20.903 1.00 56.81 130 VAL A O 1
ATOM 996 N N . SER A 1 131 ? 24.501 -3.692 -21.570 1.00 58.28 131 SER A N 1
ATOM 997 C CA . SER A 1 131 ? 25.797 -4.285 -21.895 1.00 58.28 131 SER A CA 1
ATOM 998 C C . SER A 1 131 ? 26.335 -3.558 -23.134 1.00 58.28 131 SER A C 1
ATOM 1000 O O . SER A 1 131 ? 26.045 -3.934 -24.268 1.00 58.28 131 SER A O 1
ATOM 1002 N N . GLU A 1 132 ? 27.089 -2.471 -22.939 1.00 59.41 132 GLU A N 1
ATOM 1003 C CA . GLU A 1 132 ? 27.740 -1.718 -24.027 1.00 59.41 132 GLU A CA 1
ATOM 1004 C C . GLU A 1 132 ? 28.616 -2.642 -24.900 1.00 59.41 132 GLU A C 1
ATOM 1006 O O . GLU A 1 132 ? 28.797 -2.418 -26.100 1.00 59.41 132 GLU A O 1
ATOM 1011 N N . SER A 1 133 ? 29.094 -3.740 -24.306 1.00 61.38 133 SER A N 1
ATOM 1012 C CA . SER A 1 133 ? 29.791 -4.848 -24.965 1.00 61.38 133 SER A CA 1
ATOM 1013 C C . SER A 1 133 ? 28.980 -5.481 -26.104 1.00 61.38 133 SER A C 1
ATOM 1015 O O . SER A 1 133 ? 29.518 -5.728 -27.183 1.00 61.38 133 SER A O 1
ATOM 1017 N N . ASP A 1 134 ? 27.683 -5.721 -25.908 1.00 63.69 134 ASP A N 1
ATOM 1018 C CA . ASP A 1 134 ? 26.893 -6.503 -26.869 1.00 63.69 134 ASP A CA 1
ATOM 1019 C C . ASP A 1 134 ? 26.496 -5.670 -28.091 1.00 63.69 134 ASP A C 1
ATOM 1021 O O . ASP A 1 134 ? 26.499 -6.162 -29.223 1.00 63.69 134 ASP A O 1
ATOM 1025 N N . LEU A 1 135 ? 26.227 -4.377 -27.890 1.00 71.81 135 LEU A N 1
ATOM 1026 C CA . LEU A 1 135 ? 25.872 -3.466 -28.977 1.00 71.81 135 LEU A CA 1
ATOM 1027 C C . LEU A 1 135 ? 27.093 -3.148 -29.853 1.00 71.81 135 LEU A C 1
ATOM 1029 O O . LEU A 1 135 ? 26.994 -3.164 -31.083 1.00 71.81 135 LEU A O 1
ATOM 1033 N N . THR A 1 136 ? 28.261 -2.938 -29.240 1.00 75.56 136 THR A N 1
ATOM 1034 C CA . THR A 1 136 ? 29.519 -2.713 -29.971 1.00 75.56 136 THR A CA 1
ATOM 1035 C C . THR A 1 136 ? 29.967 -3.960 -30.738 1.00 75.56 136 THR A C 1
ATOM 1037 O O . THR A 1 136 ? 30.329 -3.854 -31.912 1.00 75.56 136 THR A O 1
ATOM 1040 N N . GLY A 1 137 ? 29.856 -5.153 -30.141 1.00 79.44 137 GLY A N 1
ATOM 1041 C CA . GLY A 1 137 ? 30.139 -6.421 -30.819 1.00 79.44 137 GLY A CA 1
ATOM 1042 C C . GLY A 1 137 ? 29.204 -6.696 -32.003 1.00 79.44 137 GLY A C 1
ATOM 1043 O O . GLY A 1 137 ? 29.651 -7.141 -33.064 1.00 79.44 137 GLY A O 1
ATOM 1044 N N . PHE A 1 138 ? 27.913 -6.375 -31.869 1.00 82.56 138 PHE A N 1
ATOM 1045 C CA . PHE A 1 138 ? 26.945 -6.513 -32.960 1.00 82.56 138 PHE A CA 1
ATOM 1046 C C . PHE A 1 138 ? 27.209 -5.527 -34.109 1.00 82.56 138 PHE A C 1
ATOM 1048 O O . PHE A 1 138 ? 27.159 -5.911 -35.280 1.00 82.56 138 PHE A O 1
ATOM 1055 N N . GLN A 1 139 ? 27.554 -4.273 -33.797 1.00 84.88 139 GLN A N 1
ATOM 1056 C CA . GLN A 1 139 ? 27.953 -3.286 -34.804 1.00 84.88 139 GLN A CA 1
ATOM 1057 C C . GLN A 1 139 ? 29.227 -3.703 -35.551 1.00 84.88 139 GLN A C 1
ATOM 1059 O O . GLN A 1 139 ? 29.278 -3.571 -36.776 1.00 84.88 139 GLN A O 1
ATOM 1064 N N . ASP A 1 140 ? 30.233 -4.244 -34.855 1.00 87.12 140 ASP A N 1
ATOM 1065 C CA . ASP A 1 140 ? 31.452 -4.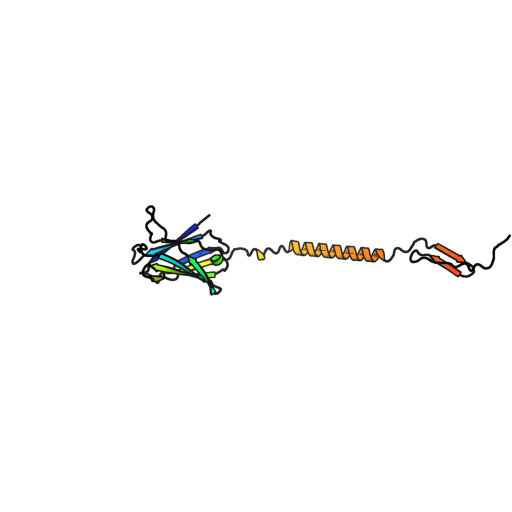758 -35.495 1.00 87.12 140 ASP A CA 1
ATOM 1066 C C . ASP A 1 140 ? 31.140 -5.915 -36.456 1.00 87.12 140 ASP A C 1
ATOM 1068 O O . ASP A 1 140 ? 31.594 -5.923 -37.605 1.00 87.12 140 ASP A O 1
ATOM 1072 N N . LEU A 1 141 ? 30.285 -6.854 -36.038 1.00 89.94 141 LEU A N 1
ATOM 1073 C CA . LEU A 1 141 ? 29.845 -7.964 -36.883 1.00 89.94 141 LEU A CA 1
ATOM 1074 C C . LEU A 1 141 ? 29.135 -7.470 -38.156 1.00 89.94 141 LEU A C 1
ATOM 1076 O O . LEU A 1 141 ? 29.455 -7.932 -39.255 1.00 89.94 141 LEU A O 1
ATOM 1080 N N . LEU A 1 142 ? 28.211 -6.510 -38.031 1.00 92.62 142 LEU A N 1
ATOM 1081 C CA . LEU A 1 142 ? 27.507 -5.923 -39.177 1.00 92.62 142 LEU A CA 1
ATOM 1082 C C . LEU A 1 142 ? 28.461 -5.189 -40.126 1.00 92.62 142 LEU A C 1
ATOM 1084 O O . LEU A 1 142 ? 28.371 -5.361 -41.344 1.00 92.62 142 LEU A O 1
ATOM 1088 N N . ASN A 1 143 ? 29.412 -4.424 -39.589 1.00 91.88 143 ASN A N 1
ATOM 1089 C CA . ASN A 1 143 ? 30.410 -3.718 -40.393 1.00 91.88 143 ASN A CA 1
ATOM 1090 C C . ASN A 1 143 ? 31.316 -4.691 -41.160 1.00 91.88 143 ASN A C 1
ATOM 1092 O O . ASN A 1 143 ? 31.591 -4.486 -42.347 1.00 91.88 143 ASN A O 1
ATOM 1096 N N . ARG A 1 144 ? 31.734 -5.790 -40.521 1.00 91.19 144 ARG A N 1
ATOM 1097 C CA . ARG A 1 144 ? 32.530 -6.850 -41.160 1.00 91.19 144 ARG A CA 1
ATOM 1098 C C . ARG A 1 144 ? 31.745 -7.587 -42.243 1.00 91.19 144 ARG A C 1
ATOM 1100 O O . ARG A 1 144 ? 32.300 -7.854 -43.310 1.00 91.19 144 ARG A O 1
ATOM 1107 N N . ALA A 1 145 ? 30.465 -7.875 -42.008 1.00 91.31 145 ALA A N 1
ATOM 1108 C CA . ALA A 1 145 ? 29.590 -8.487 -43.006 1.00 91.31 145 ALA A CA 1
ATOM 1109 C C . ALA A 1 145 ? 29.402 -7.573 -44.229 1.00 91.31 145 ALA A C 1
ATOM 1111 O O . ALA A 1 145 ? 29.573 -8.019 -45.364 1.00 91.31 145 ALA A O 1
ATOM 1112 N N . LEU A 1 146 ? 29.148 -6.277 -44.014 1.00 92.12 146 LEU A N 1
ATOM 1113 C CA . LEU A 1 146 ? 29.015 -5.294 -45.093 1.00 92.12 146 LEU A CA 1
ATOM 1114 C C . LEU A 1 146 ? 30.301 -5.177 -45.927 1.00 92.12 146 LEU A C 1
ATOM 1116 O O . LEU A 1 146 ? 30.243 -5.107 -47.156 1.00 92.12 146 LEU A O 1
ATOM 1120 N N . ALA A 1 147 ? 31.467 -5.175 -45.277 1.00 90.44 147 ALA A N 1
ATOM 1121 C CA . ALA A 1 147 ? 32.755 -5.149 -45.966 1.00 90.44 147 ALA A CA 1
ATOM 1122 C C . ALA A 1 147 ? 32.979 -6.405 -46.828 1.00 90.44 147 ALA A C 1
ATOM 1124 O O . ALA A 1 147 ? 33.476 -6.300 -47.952 1.00 90.44 147 ALA A O 1
ATOM 1125 N N . ALA A 1 148 ? 32.583 -7.582 -46.335 1.00 88.81 148 ALA A N 1
ATOM 1126 C CA . ALA A 1 148 ? 32.683 -8.834 -47.080 1.00 88.81 148 ALA A CA 1
ATOM 1127 C C . ALA A 1 148 ? 31.776 -8.848 -48.323 1.00 88.81 148 ALA A C 1
ATOM 1129 O O . ALA A 1 148 ? 32.234 -9.240 -49.396 1.00 88.81 148 ALA A O 1
ATOM 1130 N N . VAL A 1 149 ? 30.533 -8.363 -48.206 1.00 88.06 149 VAL A N 1
ATOM 1131 C CA . VAL A 1 149 ? 29.592 -8.263 -49.338 1.00 88.06 149 VAL A CA 1
ATOM 1132 C C . VAL A 1 149 ? 30.127 -7.320 -50.414 1.00 88.06 149 VAL A C 1
ATOM 1134 O O . VAL A 1 149 ? 30.235 -7.724 -51.567 1.00 88.06 149 VAL A O 1
ATOM 1137 N N . LYS A 1 150 ? 30.580 -6.115 -50.040 1.00 85.62 150 LYS A N 1
ATOM 1138 C CA . LYS A 1 150 ? 31.180 -5.163 -50.994 1.00 85.62 150 LYS A CA 1
ATOM 1139 C C . LYS A 1 150 ? 32.376 -5.760 -51.735 1.00 85.62 150 LYS A C 1
ATOM 1141 O O . LYS A 1 150 ? 32.545 -5.537 -52.931 1.00 85.62 150 LYS A O 1
ATOM 1146 N N . LYS A 1 151 ? 33.213 -6.532 -51.034 1.00 83.06 151 LYS A N 1
ATOM 1147 C CA . LYS A 1 151 ? 34.359 -7.214 -51.645 1.00 83.06 151 LYS A CA 1
ATOM 1148 C C . LYS A 1 151 ? 33.917 -8.308 -52.622 1.00 83.06 151 LYS A C 1
ATOM 1150 O O . LYS A 1 151 ? 34.527 -8.450 -53.677 1.00 83.06 151 LYS A O 1
ATOM 1155 N N . ALA A 1 152 ? 32.871 -9.064 -52.295 1.00 78.69 152 ALA A N 1
ATOM 1156 C CA . ALA A 1 152 ? 32.314 -10.077 -53.189 1.00 78.69 152 ALA A CA 1
ATOM 1157 C C . ALA A 1 152 ? 31.693 -9.453 -54.451 1.00 78.69 152 ALA A C 1
ATOM 1159 O O . ALA A 1 152 ? 31.949 -9.932 -55.552 1.00 78.69 152 ALA A O 1
ATOM 1160 N N . GLU A 1 153 ? 30.956 -8.348 -54.310 1.00 77.94 153 GLU A N 1
ATOM 1161 C CA . GLU A 1 153 ? 30.392 -7.597 -55.439 1.00 77.94 153 GLU A CA 1
ATOM 1162 C C . GLU A 1 153 ? 31.485 -7.044 -56.363 1.00 77.94 153 GLU A C 1
ATOM 1164 O O . GLU A 1 153 ? 31.378 -7.159 -57.579 1.00 77.94 153 GLU A O 1
ATOM 1169 N N . GLN A 1 154 ? 32.581 -6.514 -55.809 1.00 74.25 154 GLN A N 1
ATOM 1170 C CA . GLN A 1 154 ? 33.726 -6.055 -56.608 1.00 74.25 154 GLN A CA 1
ATOM 1171 C C . GLN A 1 154 ? 34.394 -7.192 -57.392 1.00 74.25 154 GLN A C 1
ATOM 1173 O O . GLN A 1 154 ? 34.785 -6.998 -58.541 1.00 74.25 154 GLN A O 1
ATOM 1178 N N . LEU A 1 155 ? 34.508 -8.382 -56.795 1.00 65.88 155 LEU A N 1
ATOM 1179 C CA . LEU A 1 155 ? 35.086 -9.556 -57.457 1.00 65.88 155 LEU A CA 1
ATOM 1180 C C . LEU A 1 155 ? 34.165 -10.148 -58.534 1.00 65.88 155 LEU A C 1
ATOM 1182 O O . LEU A 1 155 ? 34.659 -10.766 -59.473 1.00 65.88 155 LEU A O 1
ATOM 1186 N N . ALA A 1 156 ? 32.850 -9.944 -58.433 1.00 62.00 156 ALA A N 1
ATOM 1187 C CA . ALA A 1 156 ? 31.895 -10.409 -59.436 1.00 62.00 156 ALA A CA 1
ATOM 1188 C C . ALA A 1 156 ? 31.957 -9.610 -60.754 1.00 62.00 156 ALA A C 1
ATOM 1190 O O . ALA A 1 156 ? 31.493 -10.102 -61.779 1.00 62.00 156 ALA A O 1
ATOM 1191 N N . VAL A 1 157 ? 32.529 -8.397 -60.750 1.00 60.09 157 VAL A N 1
ATOM 1192 C CA . VAL A 1 157 ? 32.508 -7.482 -61.908 1.00 60.09 157 VAL A CA 1
ATOM 1193 C C . VAL A 1 157 ? 33.726 -7.629 -62.832 1.00 60.09 157 VAL A C 1
ATOM 1195 O O . VAL A 1 157 ? 33.645 -7.233 -63.992 1.00 60.09 157 VAL A O 1
ATOM 1198 N N . SER A 1 158 ? 34.839 -8.239 -62.410 1.00 62.12 158 SER A N 1
ATOM 1199 C CA . SER A 1 158 ? 35.926 -8.542 -63.353 1.00 62.12 158 SER A CA 1
ATOM 1200 C C . SER A 1 158 ? 36.822 -9.700 -62.918 1.00 62.12 158 SER A C 1
ATOM 1202 O O . SER A 1 158 ? 37.787 -9.560 -62.170 1.00 62.12 158 SER A O 1
ATOM 1204 N N . LEU A 1 159 ? 36.575 -10.863 -63.511 1.00 59.31 159 LEU A N 1
ATOM 1205 C CA . LEU A 1 159 ? 37.672 -11.745 -63.886 1.00 59.31 159 LEU A CA 1
ATOM 1206 C C . LEU A 1 159 ? 37.856 -11.567 -65.398 1.00 59.31 159 LEU A C 1
ATOM 1208 O O . LEU A 1 159 ? 37.059 -12.114 -66.159 1.00 59.31 159 LEU A O 1
ATOM 1212 N N . PRO A 1 160 ? 38.841 -10.766 -65.856 1.00 59.91 160 PRO A N 1
ATOM 1213 C CA . PRO A 1 160 ? 39.172 -10.702 -67.275 1.00 59.91 160 PRO A CA 1
ATOM 1214 C C . PRO A 1 160 ? 39.507 -12.116 -67.743 1.00 59.91 160 PRO A C 1
ATOM 1216 O O . PRO A 1 160 ? 40.305 -12.790 -67.087 1.00 59.91 160 PRO A O 1
ATOM 1219 N N . 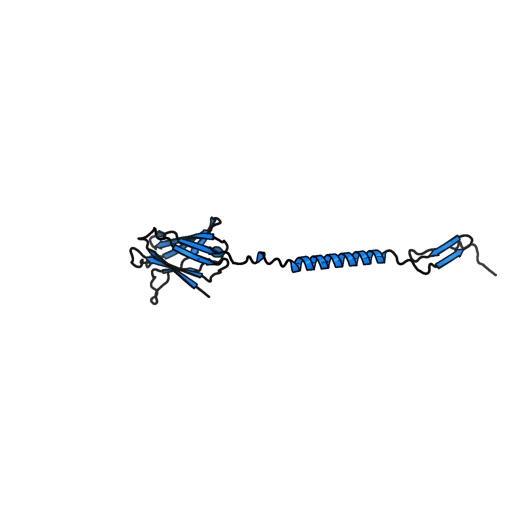CYS A 1 161 ? 38.903 -12.585 -68.837 1.00 60.19 161 CYS A N 1
ATOM 1220 C CA . CYS A 1 161 ? 39.230 -13.902 -69.371 1.00 60.19 161 CYS A CA 1
ATOM 1221 C C . CYS A 1 161 ? 40.722 -13.907 -69.755 1.00 60.19 161 CYS A C 1
ATOM 1223 O O . CYS A 1 161 ? 41.113 -13.171 -70.663 1.00 60.19 161 CYS A O 1
ATOM 1225 N N . PRO A 1 162 ? 41.581 -14.691 -69.074 1.00 60.97 162 PRO A N 1
ATOM 1226 C CA . PRO A 1 162 ? 43.029 -14.606 -69.269 1.00 60.97 162 PRO A CA 1
ATOM 1227 C C . PRO A 1 162 ? 43.472 -15.095 -70.657 1.00 60.97 162 PRO A C 1
ATOM 1229 O O . PRO A 1 162 ? 44.609 -14.859 -71.058 1.00 60.97 162 PRO A O 1
ATOM 1232 N N . TYR A 1 163 ? 42.572 -15.747 -71.399 1.00 66.44 163 TYR A N 1
ATOM 1233 C CA . TYR A 1 163 ? 42.809 -16.303 -72.727 1.00 66.44 163 TYR A CA 1
ATOM 1234 C C . TYR A 1 163 ? 41.668 -15.922 -73.677 1.00 66.44 163 TYR A C 1
ATOM 1236 O O . TYR A 1 163 ? 40.885 -16.775 -74.092 1.00 66.44 163 TYR A O 1
ATOM 1244 N N . ALA A 1 164 ? 41.553 -14.633 -74.007 1.00 73.50 164 ALA A N 1
ATOM 1245 C CA . ALA A 1 164 ? 40.611 -14.189 -75.029 1.00 73.50 164 ALA A CA 1
ATOM 1246 C C . ALA A 1 164 ? 40.897 -14.905 -76.363 1.00 73.50 164 ALA A C 1
ATOM 1248 O O . ALA A 1 164 ? 42.032 -14.922 -76.850 1.00 73.50 164 ALA A O 1
ATOM 1249 N N . LEU A 1 165 ? 39.866 -15.505 -76.957 1.00 77.44 165 LEU A N 1
ATOM 1250 C CA . LEU A 1 165 ? 39.964 -16.184 -78.248 1.00 77.44 165 LEU A CA 1
ATOM 1251 C C . LEU A 1 165 ? 39.785 -15.145 -79.352 1.00 77.44 165 LEU A C 1
ATOM 1253 O O . LEU A 1 165 ? 38.801 -14.412 -79.352 1.00 77.44 165 LEU A O 1
ATOM 1257 N N . SER A 1 166 ? 40.725 -15.074 -80.295 1.00 80.56 166 SER A N 1
ATOM 1258 C CA . SER A 1 1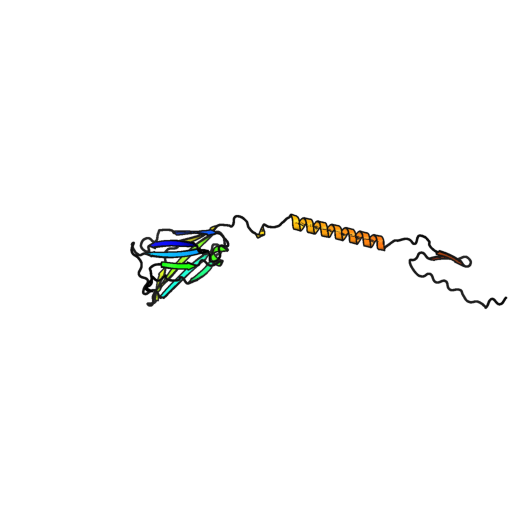66 ? 40.623 -14.175 -81.450 1.00 80.56 166 SER A CA 1
ATOM 1259 C C . SER A 1 166 ? 40.676 -14.960 -82.753 1.00 80.56 166 SER A C 1
ATOM 1261 O O . SER A 1 166 ? 41.542 -15.816 -82.929 1.00 80.56 166 SER A O 1
ATOM 1263 N N . VAL A 1 167 ? 39.758 -14.654 -83.666 1.00 78.06 167 VAL A N 1
ATOM 1264 C CA . VAL A 1 167 ? 39.669 -15.256 -85.001 1.00 78.06 167 VAL A CA 1
ATOM 1265 C C . VAL A 1 167 ? 39.674 -14.134 -86.035 1.00 78.06 167 VAL A C 1
ATOM 1267 O O . VAL A 1 167 ? 38.984 -13.130 -85.871 1.00 78.06 167 VAL A O 1
ATOM 1270 N N . VAL A 1 168 ? 40.459 -14.293 -87.101 1.00 77.06 168 VAL A N 1
ATOM 1271 C CA . VAL A 1 168 ? 40.544 -13.324 -88.203 1.00 77.06 168 VAL A CA 1
ATOM 1272 C C . VAL A 1 168 ? 39.837 -13.898 -89.424 1.00 77.06 168 VAL A C 1
ATOM 1274 O O . VAL A 1 168 ? 40.142 -15.014 -89.845 1.00 77.06 168 VAL A O 1
ATOM 1277 N N . LEU A 1 169 ? 38.908 -13.135 -89.997 1.00 77.62 169 LEU A N 1
ATOM 1278 C CA . LEU A 1 169 ? 38.186 -13.482 -91.221 1.00 77.62 169 LEU A CA 1
ATOM 1279 C C . LEU A 1 169 ? 38.263 -12.295 -92.187 1.00 77.62 169 LEU A C 1
ATOM 1281 O O . LEU A 1 169 ? 37.768 -11.204 -91.901 1.00 77.62 169 LEU A O 1
ATOM 1285 N N . GLY A 1 170 ? 38.934 -12.487 -93.326 1.00 75.69 170 GLY A N 1
ATOM 1286 C CA . GLY A 1 170 ? 39.270 -11.389 -94.236 1.00 75.69 170 GLY A CA 1
ATOM 1287 C C . GLY A 1 170 ? 40.150 -10.336 -93.549 1.00 75.69 170 GLY A C 1
ATOM 1288 O O . GLY A 1 170 ? 41.201 -10.669 -93.009 1.00 75.69 170 GLY A O 1
ATOM 1289 N N . ASN A 1 171 ? 39.698 -9.076 -93.545 1.00 78.38 171 ASN A N 1
ATOM 1290 C CA . ASN A 1 171 ? 40.375 -7.954 -92.877 1.00 78.38 171 ASN A CA 1
ATOM 1291 C C . ASN A 1 171 ? 39.781 -7.619 -91.494 1.00 78.38 171 ASN A C 1
ATOM 1293 O O . ASN A 1 171 ? 40.105 -6.575 -90.926 1.00 78.38 171 ASN A O 1
ATOM 1297 N N . THR A 1 172 ? 38.901 -8.466 -90.955 1.00 74.25 172 THR A N 1
ATOM 1298 C CA . THR A 1 172 ? 38.212 -8.216 -89.684 1.00 74.25 172 THR A CA 1
ATOM 1299 C C . THR A 1 172 ? 38.644 -9.230 -88.629 1.00 74.25 172 THR A C 1
ATOM 1301 O O . THR A 1 172 ? 38.641 -10.438 -88.867 1.00 74.25 172 THR A O 1
ATOM 1304 N N . THR A 1 173 ? 39.007 -8.733 -87.445 1.00 82.88 173 THR A N 1
ATOM 1305 C CA . THR A 1 173 ? 39.330 -9.550 -86.269 1.00 82.88 173 THR A CA 1
ATOM 1306 C C . THR A 1 173 ? 38.140 -9.569 -85.322 1.00 82.88 173 THR A C 1
ATOM 1308 O O . THR A 1 173 ? 37.652 -8.516 -84.915 1.00 82.88 173 THR A O 1
ATOM 1311 N N . TYR A 1 174 ? 37.710 -10.766 -84.945 1.00 81.25 174 TYR A N 1
ATOM 1312 C CA . TYR A 1 174 ? 36.683 -11.004 -83.940 1.00 81.25 174 TYR A CA 1
ATOM 1313 C C . TYR A 1 174 ? 37.357 -11.521 -82.671 1.00 81.25 174 TYR A C 1
ATOM 1315 O O . TYR A 1 174 ? 38.099 -12.502 -82.728 1.00 81.25 174 TYR A O 1
ATOM 1323 N N . THR A 1 175 ? 37.100 -10.879 -81.532 1.00 82.06 175 THR A N 1
ATOM 1324 C CA . THR A 1 175 ? 37.667 -11.264 -80.232 1.00 82.06 175 THR A CA 1
ATOM 1325 C C . THR A 1 175 ? 36.542 -11.597 -79.264 1.00 82.06 175 THR A C 1
ATOM 1327 O O . THR A 1 175 ? 35.637 -10.792 -79.067 1.00 82.06 175 THR A O 1
ATOM 1330 N N . TYR A 1 176 ? 36.611 -12.780 -78.659 1.00 80.38 176 TYR A N 1
ATOM 1331 C CA . TYR A 1 176 ? 35.730 -13.223 -77.586 1.00 80.38 176 TYR A CA 1
ATOM 1332 C C . TYR A 1 176 ? 36.488 -13.210 -76.257 1.00 80.38 176 TYR A C 1
ATOM 1334 O O . TYR A 1 176 ? 37.489 -13.911 -76.092 1.00 80.38 176 TYR A O 1
ATOM 1342 N N . ASP A 1 177 ? 35.992 -12.423 -75.306 1.00 74.12 177 ASP A N 1
ATOM 1343 C CA . ASP A 1 177 ? 36.577 -12.205 -73.978 1.00 74.12 177 ASP A CA 1
ATOM 1344 C C . ASP A 1 177 ? 35.721 -12.784 -72.834 1.00 74.12 177 ASP A C 1
ATOM 1346 O O . ASP A 1 177 ? 35.992 -12.526 -71.663 1.00 74.12 177 ASP A O 1
ATOM 1350 N N . GLY A 1 178 ? 34.693 -13.578 -73.159 1.00 67.69 178 GLY A N 1
ATOM 1351 C CA . GLY A 1 178 ? 33.797 -14.194 -72.177 1.00 67.69 178 GLY A CA 1
ATOM 1352 C C . GLY A 1 178 ? 32.620 -13.325 -71.725 1.00 67.69 178 GLY A C 1
ATOM 1353 O O . GLY A 1 178 ? 31.793 -13.815 -70.960 1.00 67.69 178 GLY A O 1
ATOM 1354 N N . SER A 1 179 ? 32.516 -12.071 -72.182 1.00 69.31 179 SER A N 1
ATOM 1355 C CA . SER A 1 179 ? 31.458 -11.144 -71.748 1.00 69.31 179 SER A CA 1
ATOM 1356 C C . SER A 1 179 ? 30.117 -11.346 -72.468 1.00 69.31 179 SER A C 1
ATOM 1358 O O . SER A 1 179 ? 29.060 -11.230 -71.849 1.00 69.31 179 SER A O 1
ATOM 1360 N N . ALA A 1 180 ? 30.137 -11.677 -73.762 1.00 68.44 180 ALA A N 1
ATOM 1361 C CA . ALA A 1 180 ? 28.948 -11.944 -74.569 1.00 68.44 180 ALA A CA 1
ATOM 1362 C C . ALA A 1 180 ? 29.288 -12.823 -75.779 1.00 68.44 180 ALA A C 1
ATOM 1364 O O . ALA A 1 180 ? 30.410 -12.791 -76.285 1.00 68.44 180 ALA A O 1
ATOM 1365 N N . ALA A 1 181 ? 28.317 -13.602 -76.264 1.00 74.12 181 ALA A N 1
ATOM 1366 C CA . ALA A 1 181 ? 28.501 -14.424 -77.457 1.00 74.12 181 ALA A CA 1
ATOM 1367 C C . ALA A 1 181 ? 28.827 -13.546 -78.680 1.00 74.12 181 ALA A C 1
ATOM 1369 O O . ALA A 1 181 ? 28.073 -12.633 -79.015 1.00 74.12 181 ALA A O 1
ATOM 1370 N N . VAL A 1 182 ? 29.930 -13.851 -79.365 1.00 79.31 182 VAL A N 1
ATOM 1371 C CA . VAL A 1 182 ? 30.308 -13.203 -80.627 1.00 79.31 182 VAL A CA 1
ATOM 1372 C C . VAL A 1 182 ? 29.845 -14.098 -81.770 1.00 79.31 182 VAL A C 1
ATOM 1374 O O . VAL A 1 182 ? 30.351 -15.205 -81.937 1.00 79.31 182 VAL A O 1
ATOM 1377 N N . THR A 1 183 ? 28.861 -13.632 -82.538 1.00 76.44 183 THR A N 1
ATOM 1378 C CA . THR A 1 183 ? 28.366 -14.344 -83.725 1.00 76.44 183 THR A CA 1
ATOM 1379 C C . THR A 1 183 ? 29.067 -13.800 -84.958 1.00 76.44 183 THR A C 1
ATOM 1381 O O . THR A 1 183 ? 29.087 -12.589 -85.178 1.00 76.44 183 THR A O 1
ATOM 1384 N N . VAL A 1 184 ? 29.634 -14.696 -85.761 1.00 74.06 184 VAL A N 1
ATOM 1385 C CA . VAL A 1 184 ? 30.175 -14.361 -87.076 1.00 74.06 184 VAL A CA 1
ATOM 1386 C C . VAL A 1 184 ? 29.264 -14.988 -88.120 1.00 74.06 184 VAL A C 1
ATOM 1388 O O . VAL A 1 184 ? 29.192 -16.210 -88.227 1.00 74.06 184 VAL A O 1
ATOM 1391 N N . GLU A 1 185 ? 28.560 -14.153 -88.877 1.00 69.56 185 GLU A N 1
ATOM 1392 C CA . GLU A 1 185 ? 27.791 -14.608 -90.030 1.00 69.56 185 GLU A CA 1
ATOM 1393 C C . GLU A 1 185 ? 28.729 -14.764 -91.225 1.00 69.56 185 GLU A C 1
ATOM 1395 O O . GLU A 1 185 ? 29.339 -13.802 -91.697 1.00 69.56 185 GLU A O 1
ATOM 1400 N N . LEU A 1 186 ? 28.860 -15.998 -91.703 1.00 67.75 186 LEU A N 1
ATOM 1401 C CA . LEU A 1 186 ? 29.477 -16.272 -92.989 1.00 67.75 186 LEU A CA 1
ATOM 1402 C C . LEU A 1 186 ? 28.388 -16.081 -94.040 1.00 67.75 186 LEU A C 1
ATOM 1404 O O . LEU A 1 186 ? 27.381 -16.786 -94.032 1.00 67.75 186 LEU A O 1
ATOM 1408 N N . THR A 1 187 ? 28.548 -15.092 -94.914 1.00 63.66 187 THR A N 1
ATOM 1409 C CA . THR A 1 187 ? 27.617 -14.896 -96.022 1.00 63.66 187 THR A CA 1
ATOM 1410 C C . THR A 1 187 ? 27.810 -16.051 -97.000 1.00 63.66 187 THR A C 1
ATOM 1412 O O . THR A 1 187 ? 28.766 -16.056 -97.774 1.00 63.66 187 THR A O 1
ATOM 1415 N N . ASP A 1 188 ? 26.932 -17.052 -96.931 1.00 58.84 188 ASP A N 1
ATOM 1416 C CA . ASP A 1 188 ? 26.918 -18.194 -97.844 1.00 58.84 188 ASP A CA 1
ATOM 1417 C C . ASP A 1 188 ? 26.753 -17.706 -99.288 1.00 58.84 188 ASP A C 1
ATOM 1419 O O . ASP A 1 188 ? 25.661 -17.406 -99.772 1.00 58.84 188 ASP A O 1
ATOM 1423 N N . GLY A 1 189 ? 27.880 -17.612 -99.983 1.00 55.56 189 GLY A N 1
ATOM 1424 C CA . GLY A 1 189 ? 27.980 -17.285 -101.394 1.00 55.56 189 GLY A CA 1
ATOM 1425 C C . GLY A 1 189 ? 28.697 -18.401 -102.134 1.00 55.56 189 GLY A C 1
ATOM 1426 O O . GLY A 1 189 ? 29.810 -18.197 -102.605 1.00 55.56 189 GLY A O 1
ATOM 1427 N N . ASN A 1 190 ? 28.007 -19.537 -102.261 1.00 45.72 190 ASN A N 1
ATOM 1428 C CA . ASN A 1 190 ? 28.324 -20.736 -103.048 1.00 45.72 190 ASN A CA 1
ATOM 1429 C C . ASN A 1 190 ? 29.122 -21.848 -102.356 1.00 45.72 190 ASN A C 1
ATOM 1431 O O . ASN A 1 190 ? 30.217 -21.655 -101.836 1.00 45.72 190 ASN A O 1
ATOM 1435 N N . ASN A 1 191 ? 28.560 -23.057 -102.487 1.00 45.00 191 ASN A N 1
ATOM 1436 C CA . ASN A 1 191 ? 29.246 -24.340 -102.399 1.00 45.00 191 ASN A CA 1
ATOM 1437 C C . ASN A 1 191 ? 30.674 -24.239 -102.955 1.00 45.00 191 ASN A C 1
ATOM 1439 O O . ASN A 1 191 ? 30.859 -24.089 -104.165 1.00 45.00 191 ASN A O 1
ATOM 1443 N N . LEU A 1 192 ? 31.671 -24.418 -102.092 1.00 40.84 192 LEU A N 1
ATOM 1444 C CA . LEU A 1 192 ? 32.989 -24.871 -102.518 1.00 40.84 192 LEU A CA 1
ATOM 1445 C C . LEU A 1 192 ? 32.842 -26.332 -102.957 1.00 40.84 192 LEU A C 1
ATOM 1447 O O . LEU A 1 192 ? 32.871 -27.257 -102.148 1.00 40.84 192 LEU A O 1
ATOM 1451 N N . SER A 1 193 ? 32.584 -26.523 -104.250 1.00 41.38 193 SER A N 1
ATOM 1452 C CA . SER A 1 193 ? 32.882 -27.775 -104.939 1.00 41.38 193 SER A CA 1
ATOM 1453 C C . SER A 1 193 ? 34.274 -27.645 -105.553 1.00 41.38 193 SER A C 1
ATOM 1455 O O . SER A 1 193 ? 34.509 -26.699 -106.305 1.00 41.38 193 SER A O 1
ATOM 1457 N N . TYR A 1 194 ? 35.106 -28.639 -105.217 1.00 49.56 194 TYR A N 1
ATOM 1458 C CA . TYR A 1 194 ? 36.535 -28.871 -105.501 1.00 49.56 194 TYR A CA 1
ATOM 1459 C C . TYR A 1 194 ? 37.528 -28.025 -104.698 1.00 49.56 194 TYR A C 1
ATOM 1461 O O . TYR A 1 194 ? 37.707 -26.827 -105.005 1.00 49.56 194 TYR A O 1
#

pLDDT: mean 84.27, std 13.35, range [40.84, 96.88]

Foldseek 3Di:
DADEDEAEAEPCCLVDEAEDEDEAQPALRYKYKYQYHYPNHGDACQQWDWKKKWKQDPVRDIDIDTWDQDADPVRGGGSITMDRDHNVRRNDAAKMKMKMWTAGPVRDIDITRIYIYGYDYDPDDVVVPPPVVVVVVVVVVVVVVVVVVVVVVVVVPDPFQPDWDWDDDDPDIDTHRPPDDDDDDDPPDDDPDD

Sequence (194 aa):
MQIDYTLVMDFARPKKSYSILIAEGDQRSRVLKVVLMNNGKAMDLSDVQTATIKAVKPDEAIVFGDGTIETDGTGNPTNVVSYVLPADLSDVVGRTSVTVTLVSEAAERITTPEFYVIVGNQLYNENDYVSESDLTGFQDLLNRALAAVKKAEQLAVSLPCPYALSVVLGNTTYTYDGSAAVTVELTDGNNLSY

InterPro domains:
  IPR018913 BppU, N-terminal [PF10651] (5-143)